Protein AF-A0A7S0VMZ9-F1 (afdb_monomer_lite)

Organism: NCBI:txid464990

Structure (mmCIF, N/CA/C/O backbone):
data_AF-A0A7S0VMZ9-F1
#
_entry.id   AF-A0A7S0VMZ9-F1
#
loop_
_atom_site.group_PDB
_atom_site.id
_atom_site.type_symbol
_atom_site.label_atom_id
_atom_site.label_alt_id
_atom_site.label_comp_id
_atom_site.label_asym_id
_atom_site.label_entity_id
_atom_site.label_seq_id
_atom_site.pdbx_PDB_ins_code
_atom_site.Cartn_x
_atom_site.Cartn_y
_atom_site.Cartn_z
_atom_site.occupancy
_atom_site.B_iso_or_equiv
_atom_site.auth_seq_id
_atom_site.auth_comp_id
_atom_site.auth_asym_id
_atom_site.auth_atom_id
_atom_site.pdbx_PDB_model_num
ATOM 1 N N . GLY A 1 1 ? -2.162 -4.623 0.148 1.00 88.75 1 GLY A N 1
ATOM 2 C CA . GLY A 1 1 ? -2.171 -5.362 1.423 1.00 88.75 1 GLY A CA 1
ATOM 3 C C . GLY A 1 1 ? -3.480 -5.158 2.150 1.00 88.75 1 GLY A C 1
ATOM 4 O O . GLY A 1 1 ? -4.214 -4.243 1.803 1.00 88.75 1 GLY A O 1
ATOM 5 N N . SER A 1 2 ? -3.763 -5.980 3.157 1.00 92.81 2 SER A N 1
ATOM 6 C CA . SER A 1 2 ? -5.012 -5.953 3.934 1.00 92.81 2 SER A CA 1
ATOM 7 C C . SER A 1 2 ? -5.072 -4.894 5.043 1.00 92.81 2 SER A C 1
ATOM 9 O O . SER A 1 2 ? -6.061 -4.836 5.760 1.00 92.81 2 SER A O 1
ATOM 11 N N . GLY A 1 3 ? -4.054 -4.044 5.206 1.00 92.69 3 GLY A N 1
ATOM 12 C CA . GLY A 1 3 ? -4.064 -2.961 6.200 1.00 92.69 3 GLY A CA 1
ATOM 13 C C . GLY A 1 3 ? -4.997 -1.791 5.841 1.00 92.69 3 GLY A C 1
ATOM 14 O O . GLY A 1 3 ? -5.562 -1.731 4.747 1.00 92.69 3 GLY A O 1
ATOM 15 N N . GLY A 1 4 ? -5.112 -0.811 6.742 1.00 90.31 4 GLY A N 1
ATOM 16 C CA . GLY A 1 4 ? -6.049 0.316 6.608 1.00 90.31 4 GLY A CA 1
ATOM 17 C C . GLY A 1 4 ? -5.936 1.124 5.308 1.00 90.31 4 GLY A C 1
ATOM 18 O O . GLY A 1 4 ? -6.950 1.395 4.678 1.00 90.31 4 GLY A O 1
ATOM 19 N N . LEU A 1 5 ? -4.723 1.471 4.857 1.00 91.12 5 LEU A N 1
ATOM 20 C CA . LEU A 1 5 ? -4.538 2.138 3.554 1.00 91.12 5 LEU A CA 1
ATOM 21 C C . LEU A 1 5 ? -4.653 1.167 2.376 1.00 91.12 5 LEU A C 1
ATOM 23 O O . LEU A 1 5 ? -5.171 1.523 1.321 1.00 91.12 5 LEU A O 1
ATOM 27 N N . GLY A 1 6 ? -4.158 -0.059 2.548 1.00 93.94 6 GLY A N 1
ATOM 28 C CA . GLY A 1 6 ? -4.099 -1.043 1.474 1.00 93.94 6 GLY A CA 1
ATOM 29 C C . GLY A 1 6 ? -5.483 -1.481 0.991 1.00 93.94 6 GLY A C 1
ATOM 30 O O . GLY A 1 6 ? -5.697 -1.574 -0.213 1.00 93.94 6 GLY A O 1
ATOM 31 N N . THR A 1 7 ? -6.431 -1.680 1.910 1.00 94.56 7 THR A N 1
ATOM 32 C CA . THR A 1 7 ? -7.822 -2.046 1.582 1.00 94.56 7 THR A CA 1
ATOM 33 C C . THR A 1 7 ? -8.548 -0.960 0.786 1.00 94.56 7 THR A C 1
ATOM 35 O O . THR A 1 7 ? -9.302 -1.269 -0.136 1.00 94.56 7 THR A O 1
ATOM 38 N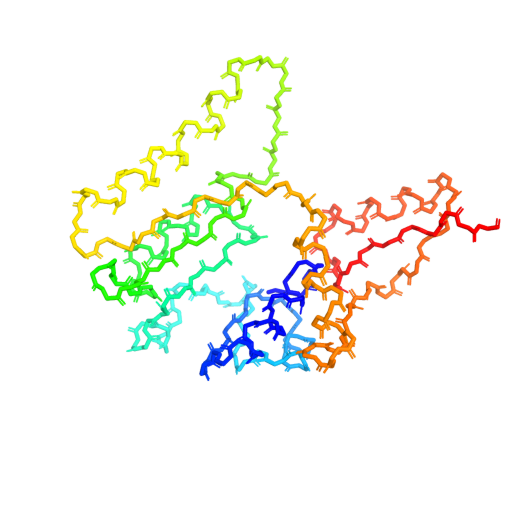 N . LEU A 1 8 ? -8.293 0.316 1.091 1.00 92.50 8 LEU A N 1
ATOM 39 C CA . LEU A 1 8 ? -8.833 1.436 0.322 1.00 92.50 8 LEU A CA 1
ATOM 40 C C . LEU A 1 8 ? -8.164 1.548 -1.054 1.00 92.50 8 LEU A C 1
ATOM 42 O O . LEU A 1 8 ? -8.848 1.731 -2.057 1.00 92.50 8 LEU A O 1
ATOM 46 N N . LEU A 1 9 ? -6.836 1.409 -1.120 1.00 93.94 9 LEU A N 1
ATOM 47 C CA . LEU A 1 9 ? -6.091 1.532 -2.374 1.00 93.94 9 LEU A CA 1
ATOM 48 C C . LEU A 1 9 ? -6.455 0.458 -3.401 1.00 93.94 9 LEU A C 1
ATOM 50 O O . LEU A 1 9 ? -6.544 0.789 -4.576 1.00 93.94 9 LEU A O 1
ATOM 54 N N . ILE A 1 10 ? -6.715 -0.785 -2.982 1.00 96.06 10 ILE A N 1
ATOM 55 C CA . ILE A 1 10 ? -7.180 -1.842 -3.899 1.00 96.06 10 ILE A CA 1
ATOM 56 C C . ILE A 1 10 ? -8.467 -1.396 -4.611 1.00 96.06 10 ILE A C 1
ATOM 58 O O . ILE A 1 10 ? -8.522 -1.400 -5.841 1.00 96.06 10 ILE A O 1
ATOM 62 N N . GLN A 1 11 ? -9.456 -0.928 -3.842 1.00 94.31 11 GLN A N 1
ATOM 63 C CA . GLN A 1 11 ? -10.729 -0.452 -4.386 1.00 94.31 11 GLN A CA 1
ATOM 64 C C . GLN A 1 11 ? -10.527 0.763 -5.300 1.00 94.31 11 GLN A C 1
ATOM 66 O O . GLN A 1 11 ? -11.027 0.785 -6.420 1.00 94.31 11 GLN A O 1
ATOM 71 N N . LEU A 1 12 ? -9.745 1.757 -4.858 1.00 92.19 12 LEU A N 1
ATOM 72 C CA . LEU A 1 12 ? -9.478 2.963 -5.648 1.00 92.19 12 LEU A CA 1
ATOM 73 C C . LEU A 1 12 ? -8.773 2.649 -6.971 1.00 92.19 12 LEU A C 1
ATOM 75 O O . LEU A 1 12 ? -9.115 3.252 -7.984 1.00 92.19 12 LEU A O 1
ATOM 79 N N . CYS A 1 13 ? -7.823 1.711 -6.984 1.00 94.56 13 CYS A N 1
ATOM 80 C CA . CYS A 1 13 ? -7.162 1.277 -8.211 1.00 94.56 13 CYS A CA 1
ATOM 81 C C . CYS A 1 13 ? -8.160 0.650 -9.188 1.00 94.56 13 CYS A C 1
ATOM 83 O O . CYS A 1 13 ? -8.163 1.020 -10.363 1.00 94.56 13 CYS A O 1
ATOM 85 N N . LYS A 1 14 ? -9.037 -0.249 -8.718 1.00 92.75 14 LYS A N 1
ATOM 86 C CA . LYS A 1 14 ? -10.056 -0.842 -9.594 1.00 92.75 14 LYS A CA 1
ATOM 87 C C . LYS A 1 14 ? -11.031 0.189 -10.135 1.00 92.75 14 LYS A C 1
ATOM 89 O O . LYS A 1 14 ? -11.270 0.213 -11.338 1.00 92.75 14 LYS A O 1
ATOM 94 N N . THR A 1 15 ? -11.520 1.094 -9.298 1.00 90.75 15 THR A N 1
ATOM 95 C CA . THR A 1 15 ? -12.446 2.146 -9.739 1.00 90.75 15 THR A CA 1
ATOM 96 C C . THR A 1 15 ? -11.781 3.168 -10.658 1.00 90.75 15 THR A C 1
ATOM 98 O O . THR A 1 15 ? -12.429 3.728 -11.536 1.00 90.75 15 THR A O 1
ATOM 101 N N . ALA A 1 16 ? -10.473 3.385 -10.520 1.00 91.44 16 ALA A N 1
ATOM 102 C CA . ALA A 1 16 ? -9.698 4.187 -11.462 1.00 91.44 16 ALA A CA 1
ATOM 103 C C . ALA A 1 16 ? -9.481 3.495 -12.825 1.00 91.44 16 ALA A C 1
ATOM 105 O O . ALA A 1 16 ? -8.844 4.081 -13.699 1.00 91.44 16 ALA A O 1
ATOM 106 N N . GLY A 1 17 ? -9.992 2.273 -13.020 1.00 93.94 17 GLY A N 1
ATOM 107 C CA . GLY A 1 17 ? -9.902 1.537 -14.279 1.00 93.94 17 GLY A CA 1
ATOM 108 C C . GLY A 1 17 ? -8.616 0.729 -14.436 1.00 93.94 17 GLY A C 1
ATOM 109 O O . GLY A 1 17 ? -8.229 0.424 -15.563 1.00 93.94 17 GLY A O 1
ATOM 110 N N . ALA A 1 18 ? -7.929 0.384 -13.340 1.00 96.88 18 ALA A N 1
ATOM 111 C CA . ALA A 1 18 ? -6.776 -0.507 -13.416 1.00 96.88 18 ALA A CA 1
ATOM 112 C C . ALA A 1 18 ? -7.193 -1.869 -13.997 1.00 96.88 18 ALA A C 1
ATOM 114 O O . ALA A 1 18 ? -8.037 -2.572 -13.431 1.00 96.88 18 ALA A O 1
ATOM 115 N N . SER A 1 19 ? -6.568 -2.260 -15.110 1.00 97.00 19 SER A N 1
ATOM 116 C CA . SER A 1 19 ? -6.822 -3.552 -15.757 1.00 97.00 19 SER A CA 1
ATOM 117 C C . SER A 1 19 ? -6.432 -4.726 -14.861 1.00 97.00 19 SER A C 1
ATOM 119 O O . SER A 1 19 ? -7.106 -5.750 -14.875 1.00 97.00 19 SER A O 1
ATOM 121 N N . PHE A 1 20 ? -5.396 -4.550 -14.040 1.00 98.00 20 PHE A N 1
ATOM 122 C CA . PHE A 1 20 ? -4.888 -5.554 -13.118 1.00 98.00 20 PHE A CA 1
ATOM 123 C C . PHE A 1 20 ? -4.388 -4.904 -11.819 1.00 98.00 20 PHE A C 1
ATOM 125 O O . PHE A 1 20 ? -3.664 -3.906 -11.847 1.00 98.00 20 PHE A O 1
ATOM 132 N N . VAL A 1 21 ? -4.779 -5.463 -10.677 1.00 98.19 21 VAL A N 1
ATOM 133 C CA . VAL A 1 21 ? -4.454 -4.997 -9.328 1.00 98.19 21 VAL A CA 1
ATOM 134 C C . VAL A 1 21 ? -3.848 -6.151 -8.540 1.00 98.19 21 VAL A C 1
ATOM 136 O O . VAL A 1 21 ? -4.546 -7.075 -8.127 1.00 98.19 21 VAL A O 1
ATOM 139 N N . ALA A 1 22 ? -2.545 -6.066 -8.278 1.00 98.06 22 ALA A N 1
ATOM 140 C CA . ALA A 1 22 ? -1.859 -6.987 -7.382 1.00 98.06 22 ALA A CA 1
ATOM 141 C C . ALA A 1 22 ? -1.759 -6.420 -5.960 1.00 98.06 22 ALA A C 1
ATOM 143 O O . ALA A 1 22 ? -1.563 -5.218 -5.756 1.00 98.06 22 ALA A O 1
ATOM 144 N N . ALA A 1 23 ? -1.841 -7.291 -4.959 1.00 97.81 23 ALA A N 1
ATOM 145 C CA . ALA A 1 23 ? -1.636 -6.938 -3.560 1.00 97.81 23 ALA A CA 1
ATOM 146 C C . ALA A 1 23 ? -0.639 -7.888 -2.890 1.00 97.81 23 ALA A C 1
ATOM 148 O O . ALA A 1 23 ? -0.678 -9.089 -3.105 1.00 97.81 23 ALA A O 1
ATOM 149 N N . VAL A 1 24 ? 0.207 -7.365 -2.001 1.00 96.50 24 VAL A N 1
ATOM 150 C CA . VAL A 1 24 ? 1.024 -8.193 -1.099 1.00 96.50 24 VAL A CA 1
ATOM 151 C C . VAL A 1 24 ? 0.325 -8.279 0.257 1.00 96.50 24 VAL A C 1
ATOM 153 O O . VAL A 1 24 ? 0.044 -7.241 0.867 1.00 96.50 24 VAL A O 1
ATOM 156 N N . SER A 1 25 ? -0.052 -9.483 0.693 1.00 95.81 25 SER A N 1
ATOM 157 C CA . SER A 1 25 ? -0.868 -9.708 1.898 1.00 95.81 25 SER A CA 1
ATOM 158 C C . SER A 1 25 ? -0.880 -11.181 2.307 1.00 95.81 25 SER A C 1
ATOM 160 O O . SER A 1 25 ? -0.922 -12.041 1.441 1.00 95.81 25 SER A O 1
ATOM 162 N N . SER A 1 26 ? -0.959 -11.461 3.611 1.00 94.62 26 SER A N 1
ATOM 163 C CA . SER A 1 26 ? -1.284 -12.816 4.111 1.00 94.62 26 SER A CA 1
ATOM 164 C C . SER A 1 26 ? -2.795 -13.073 4.223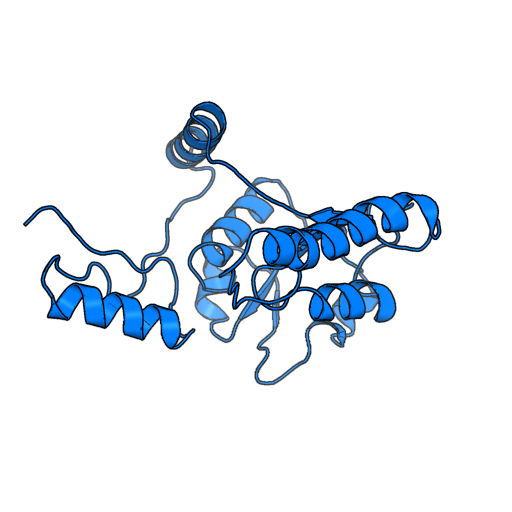 1.00 94.62 26 SER A C 1
ATOM 166 O O . SER A 1 26 ? -3.225 -14.138 4.652 1.00 94.62 26 SER A O 1
ATOM 168 N N . ASP A 1 27 ? -3.619 -12.086 3.860 1.00 95.69 2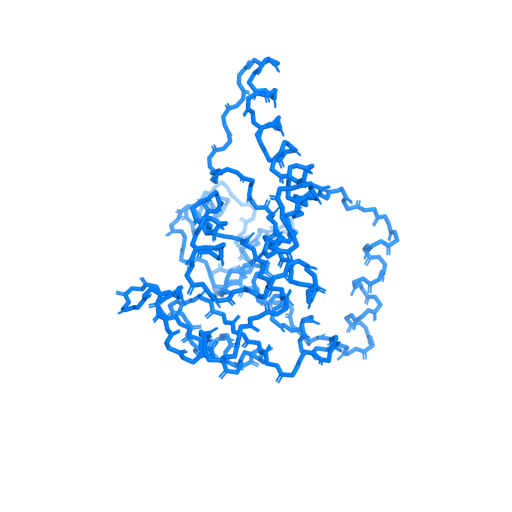7 ASP A N 1
ATOM 169 C CA . ASP A 1 27 ? -5.074 -12.216 3.780 1.00 95.69 27 ASP A CA 1
ATOM 170 C C . ASP A 1 27 ? -5.531 -12.049 2.328 1.00 95.69 27 ASP A C 1
ATOM 172 O O . ASP A 1 27 ? -5.892 -10.953 1.886 1.00 95.69 27 ASP A O 1
ATOM 176 N N . ALA A 1 28 ? -5.436 -13.144 1.570 1.00 96.25 28 ALA A N 1
ATOM 177 C CA . ALA A 1 28 ? -5.819 -13.181 0.165 1.00 96.25 28 ALA A CA 1
ATOM 178 C C . ALA A 1 28 ? -7.327 -13.004 -0.034 1.00 96.25 28 ALA A C 1
ATOM 180 O O . ALA A 1 28 ? -7.735 -12.280 -0.941 1.00 96.25 28 ALA A O 1
ATOM 181 N N . ALA A 1 29 ? -8.148 -13.599 0.835 1.00 96.44 29 ALA A N 1
ATOM 182 C CA . ALA A 1 29 ? -9.602 -13.527 0.741 1.00 96.44 29 ALA A CA 1
ATOM 183 C C . ALA A 1 29 ? -10.105 -12.081 0.862 1.00 96.44 29 ALA A C 1
ATOM 185 O O . ALA A 1 29 ? -10.897 -11.633 0.033 1.00 96.44 29 ALA A O 1
ATOM 186 N N . LEU A 1 30 ? -9.593 -11.321 1.839 1.00 95.62 30 LEU A N 1
ATOM 187 C CA . LEU A 1 30 ? -9.945 -9.911 1.993 1.00 95.62 30 LEU A CA 1
ATOM 188 C C . LEU A 1 30 ? -9.454 -9.062 0.816 1.00 95.62 30 LEU A C 1
ATOM 190 O O . LEU A 1 30 ? -10.190 -8.220 0.321 1.00 95.62 30 LEU A O 1
ATOM 194 N N . CYS A 1 31 ? -8.218 -9.247 0.346 1.00 96.88 31 CYS A N 1
ATOM 195 C CA . CYS A 1 31 ? -7.731 -8.460 -0.790 1.00 96.88 31 CYS A CA 1
ATOM 196 C C . CYS A 1 31 ? -8.510 -8.764 -2.083 1.00 96.88 31 CYS A C 1
ATOM 198 O O . CYS A 1 31 ? -8.832 -7.835 -2.821 1.00 96.88 31 CYS A O 1
ATOM 200 N N . THR A 1 32 ? -8.853 -10.031 -2.323 1.00 97.00 32 THR A N 1
ATOM 201 C CA . THR A 1 32 ? -9.620 -10.462 -3.504 1.00 97.00 32 THR A CA 1
ATOM 202 C C . THR A 1 32 ? -11.043 -9.909 -3.471 1.00 97.00 32 THR A C 1
ATOM 204 O O . THR A 1 32 ? -11.505 -9.357 -4.465 1.00 97.00 32 THR A O 1
ATOM 207 N N . SER A 1 33 ? -11.722 -9.951 -2.315 1.00 95.31 33 SER A N 1
ATOM 208 C CA . SER A 1 33 ? -13.083 -9.403 -2.183 1.00 95.31 33 SER A CA 1
ATOM 209 C C . SER A 1 33 ? -13.160 -7.885 -2.388 1.00 95.31 33 SER A C 1
ATOM 211 O O . SER A 1 33 ? -14.225 -7.362 -2.706 1.00 95.31 33 SER A O 1
ATOM 213 N N . LEU A 1 34 ? -12.034 -7.179 -2.249 1.00 95.31 34 LEU A N 1
ATOM 214 C CA . LEU A 1 34 ? -11.912 -5.742 -2.507 1.00 95.31 34 LEU A CA 1
ATOM 215 C C . LEU A 1 34 ? -11.529 -5.405 -3.956 1.00 95.31 34 LEU A C 1
ATOM 217 O O . LEU A 1 34 ? -11.478 -4.224 -4.298 1.00 95.31 34 LEU A O 1
ATOM 221 N N . GLY A 1 35 ? -11.255 -6.412 -4.792 1.00 95.31 35 GLY A N 1
ATOM 222 C CA . GLY A 1 35 ? -10.947 -6.245 -6.214 1.00 95.31 35 GLY A CA 1
ATOM 223 C C . GLY A 1 35 ? -9.483 -6.454 -6.606 1.00 95.31 35 GLY A C 1
ATOM 224 O O . GLY A 1 35 ? -9.101 -6.044 -7.700 1.00 95.31 35 GLY A O 1
ATOM 225 N N . ALA A 1 36 ? -8.647 -7.056 -5.751 1.00 97.50 36 ALA A N 1
ATOM 226 C CA . ALA A 1 36 ? -7.328 -7.514 -6.188 1.00 97.50 36 ALA A CA 1
ATOM 227 C C . ALA A 1 36 ? -7.475 -8.738 -7.107 1.00 97.50 36 ALA A C 1
ATOM 229 O O . ALA A 1 36 ? -8.128 -9.709 -6.734 1.00 97.50 36 ALA A O 1
ATOM 230 N N . ASP A 1 37 ? -6.836 -8.703 -8.274 1.00 98.06 37 ASP A N 1
ATOM 231 C CA . ASP A 1 37 ? -6.825 -9.807 -9.240 1.00 98.06 37 ASP A CA 1
ATOM 232 C C . ASP A 1 37 ? -5.793 -10.882 -8.851 1.00 98.06 37 ASP A C 1
ATOM 234 O O . ASP A 1 37 ? -5.990 -12.068 -9.103 1.00 98.06 37 ASP A O 1
ATOM 238 N N . ARG A 1 38 ? -4.703 -10.478 -8.180 1.00 97.44 38 ARG A N 1
ATOM 239 C CA . ARG A 1 38 ? -3.665 -11.380 -7.659 1.00 97.44 38 ARG A CA 1
ATOM 240 C C . ARG A 1 38 ? -3.193 -10.929 -6.283 1.00 97.44 38 ARG A C 1
ATOM 242 O O . ARG A 1 38 ? -2.914 -9.752 -6.056 1.00 97.44 38 ARG A O 1
ATOM 249 N N . VAL A 1 39 ? -3.059 -11.873 -5.352 1.00 98.06 39 VAL A N 1
ATOM 250 C CA . VAL A 1 39 ? -2.542 -11.589 -4.005 1.00 98.06 39 VAL A CA 1
ATOM 251 C C . VAL A 1 39 ? -1.325 -12.448 -3.710 1.00 98.06 39 VAL A C 1
ATOM 253 O O . VAL A 1 39 ? -1.468 -13.662 -3.629 1.00 98.06 39 VAL A O 1
ATOM 256 N N . SER A 1 40 ? -0.159 -11.828 -3.536 1.00 96.81 40 SER A N 1
ATOM 257 C CA . SER A 1 40 ? 1.081 -12.512 -3.161 1.00 96.81 40 SER A CA 1
ATOM 258 C C . SER A 1 40 ? 1.259 -12.536 -1.644 1.00 96.81 40 SER A C 1
ATOM 260 O O . SER A 1 40 ? 1.334 -11.479 -1.005 1.00 96.81 40 SER A O 1
ATOM 262 N N . ASP A 1 41 ? 1.343 -13.732 -1.060 1.00 95.88 41 ASP A N 1
ATOM 263 C CA . ASP A 1 41 ? 1.655 -13.874 0.363 1.00 95.88 41 ASP A CA 1
ATOM 264 C C . ASP A 1 41 ? 3.169 -13.783 0.579 1.00 95.88 41 ASP A C 1
ATOM 266 O O . ASP A 1 41 ? 3.927 -14.690 0.241 1.00 95.88 41 ASP A O 1
ATOM 270 N N . HIS A 1 42 ? 3.597 -12.680 1.194 1.00 92.00 42 HIS A N 1
ATOM 271 C CA . HIS A 1 42 ? 4.987 -12.403 1.569 1.00 92.00 42 HIS A CA 1
ATOM 272 C C . HIS A 1 42 ? 5.611 -13.452 2.502 1.00 92.00 42 HIS A C 1
ATOM 274 O O . HIS A 1 42 ? 6.814 -13.424 2.731 1.00 92.00 42 HIS A O 1
ATOM 280 N N . ARG A 1 43 ? 4.814 -14.351 3.091 1.00 93.19 43 ARG A N 1
ATOM 281 C CA . ARG A 1 43 ? 5.315 -15.471 3.901 1.00 93.19 43 ARG A CA 1
ATOM 282 C C . ARG A 1 43 ? 5.772 -16.657 3.057 1.00 93.19 43 ARG A C 1
ATOM 284 O O . ARG A 1 43 ? 6.523 -17.486 3.561 1.00 93.19 43 ARG A O 1
ATOM 291 N N . SER A 1 44 ? 5.294 -16.762 1.819 1.00 94.62 44 SER A N 1
ATOM 292 C CA . SER A 1 44 ? 5.550 -17.901 0.932 1.00 94.62 44 SER A CA 1
ATOM 293 C C . SER A 1 44 ? 6.251 -17.522 -0.367 1.00 94.62 44 SER A C 1
ATOM 295 O O . SER A 1 44 ? 6.892 -18.374 -0.972 1.00 94.62 44 SER A O 1
ATOM 297 N N . GLU A 1 45 ? 6.124 -16.276 -0.824 1.00 95.12 45 GLU A N 1
ATOM 298 C CA . GLU A 1 45 ? 6.741 -15.807 -2.063 1.00 95.12 45 GLU A CA 1
ATOM 299 C C . GLU A 1 45 ? 7.230 -14.360 -1.954 1.00 95.12 45 GLU A C 1
ATOM 301 O O . GLU A 1 45 ? 6.624 -13.516 -1.291 1.00 95.12 45 GLU A O 1
ATOM 306 N N . GLU A 1 46 ? 8.313 -14.058 -2.667 1.00 95.31 46 GLU A N 1
ATOM 307 C CA . GLU A 1 46 ? 8.784 -12.690 -2.853 1.00 95.31 46 GLU A CA 1
ATOM 308 C C . GLU A 1 46 ? 8.075 -12.060 -4.049 1.00 95.31 46 GLU A C 1
ATOM 310 O O . GLU A 1 46 ? 8.210 -12.512 -5.189 1.00 95.31 46 GLU A O 1
ATOM 315 N N . TRP A 1 47 ? 7.341 -10.974 -3.801 1.00 95.50 47 TRP A N 1
ATOM 316 C CA . TRP A 1 47 ? 6.524 -10.309 -4.820 1.00 95.50 47 TRP A CA 1
ATOM 317 C C . TRP A 1 47 ? 7.343 -9.909 -6.055 1.00 95.50 47 TRP A C 1
ATOM 319 O O . TRP A 1 47 ? 6.854 -9.991 -7.175 1.00 95.50 47 TRP A O 1
ATOM 329 N N . CYS A 1 48 ? 8.602 -9.502 -5.877 1.00 95.19 48 CYS A N 1
ATOM 330 C CA . CYS A 1 48 ? 9.454 -9.081 -6.983 1.00 95.19 48 CYS A CA 1
ATOM 331 C C . CYS A 1 48 ? 9.999 -10.248 -7.819 1.00 95.19 48 CYS A C 1
ATOM 333 O O . CYS A 1 48 ? 10.623 -10.012 -8.854 1.00 95.19 48 CYS A O 1
ATOM 335 N N . ASP A 1 49 ? 9.803 -11.489 -7.372 1.00 96.31 49 ASP A N 1
ATOM 336 C CA . ASP A 1 49 ? 10.277 -12.681 -8.064 1.00 96.31 49 ASP A CA 1
ATOM 337 C C . ASP A 1 49 ? 9.190 -13.473 -8.797 1.00 96.31 49 ASP A C 1
ATOM 339 O O . ASP A 1 49 ? 9.541 -14.315 -9.626 1.00 96.31 49 ASP A O 1
ATOM 343 N N . VAL A 1 50 ? 7.915 -13.113 -8.616 1.00 96.00 50 VAL A N 1
ATOM 344 C CA . VAL A 1 50 ? 6.769 -13.660 -9.361 1.00 96.00 50 VAL A CA 1
ATOM 345 C C . VAL A 1 50 ? 6.968 -13.476 -10.872 1.00 96.00 50 VAL A C 1
ATOM 347 O O . VAL A 1 50 ? 7.146 -12.356 -11.355 1.00 96.00 50 VAL A O 1
ATOM 350 N N . ALA A 1 51 ? 6.930 -14.580 -11.626 1.00 95.25 51 ALA A N 1
ATOM 351 C CA . ALA A 1 51 ? 7.196 -14.588 -13.069 1.00 95.25 51 ALA A CA 1
ATOM 352 C C . ALA A 1 51 ? 6.186 -13.747 -13.870 1.00 95.25 51 ALA A C 1
ATOM 354 O O . ALA A 1 51 ? 6.595 -12.924 -14.685 1.00 95.25 51 ALA A O 1
ATOM 355 N N . GLU A 1 52 ? 4.893 -13.870 -13.556 1.00 95.56 52 GLU A N 1
ATOM 356 C CA . GLU A 1 52 ? 3.797 -13.110 -14.181 1.00 95.56 52 GLU A CA 1
ATOM 357 C C . GLU A 1 52 ? 4.064 -11.594 -14.173 1.00 95.56 52 GLU A C 1
ATOM 359 O O . GLU A 1 52 ? 3.890 -10.909 -15.180 1.00 95.56 52 GLU A O 1
ATOM 364 N N . TYR A 1 53 ? 4.579 -11.063 -13.060 1.00 96.44 53 TYR A N 1
ATOM 365 C CA . TYR A 1 53 ? 4.860 -9.632 -12.925 1.00 96.44 53 TYR A CA 1
ATOM 366 C C . TYR A 1 53 ? 6.074 -9.180 -13.743 1.00 96.44 53 TYR A C 1
ATOM 368 O O . TYR A 1 53 ? 6.232 -7.990 -13.997 1.00 96.44 53 TYR A O 1
ATOM 376 N N . LYS A 1 54 ? 6.963 -10.097 -14.135 1.00 94.56 54 LYS A N 1
ATOM 377 C CA . LYS A 1 54 ? 8.117 -9.804 -15.001 1.00 94.56 54 LYS A CA 1
ATOM 378 C C . LYS A 1 54 ? 7.726 -9.864 -16.476 1.00 94.56 54 LYS A C 1
ATOM 380 O O . LYS A 1 54 ? 8.236 -9.077 -17.270 1.00 94.56 54 LYS A O 1
ATOM 385 N N . GLU A 1 55 ? 6.817 -10.771 -16.827 1.00 95.44 55 GLU A N 1
ATOM 386 C CA . GLU A 1 55 ? 6.242 -10.889 -18.171 1.00 95.44 55 GLU A CA 1
ATOM 387 C C . GLU A 1 55 ? 5.335 -9.695 -18.497 1.00 95.44 55 GLU A C 1
ATOM 389 O O . GLU A 1 55 ? 5.418 -9.130 -19.591 1.00 95.44 55 GLU A O 1
ATOM 394 N N . ALA A 1 56 ? 4.549 -9.240 -17.516 1.00 95.81 56 ALA A N 1
ATOM 395 C CA . ALA A 1 56 ? 3.703 -8.055 -17.604 1.00 95.81 56 ALA A CA 1
ATOM 396 C C . ALA A 1 56 ? 4.017 -7.049 -16.471 1.00 95.81 56 ALA A C 1
ATOM 398 O O . ALA A 1 56 ? 3.280 -6.966 -15.487 1.00 95.81 56 ALA A O 1
ATOM 399 N N . PRO A 1 57 ? 5.094 -6.244 -16.598 1.00 97.12 57 PRO A N 1
ATOM 400 C CA . PRO A 1 57 ? 5.497 -5.288 -15.566 1.00 97.12 57 PRO A CA 1
ATOM 401 C C . PRO A 1 57 ? 4.432 -4.234 -15.274 1.00 97.12 57 PRO A C 1
ATOM 403 O O . PRO A 1 57 ? 3.768 -3.738 -16.185 1.00 97.12 57 PRO A O 1
ATOM 406 N N . PHE A 1 58 ? 4.335 -3.809 -14.015 1.00 98.25 58 PHE A N 1
ATOM 407 C CA . PHE A 1 58 ? 3.362 -2.813 -13.573 1.00 98.25 58 PHE A CA 1
ATOM 408 C C . PHE A 1 58 ? 3.681 -1.401 -14.086 1.00 98.25 58 PHE A C 1
ATOM 410 O O . PHE A 1 58 ? 4.843 -1.001 -14.208 1.00 98.25 58 PHE A O 1
ATOM 417 N N . ASP A 1 59 ? 2.638 -0.602 -14.315 1.00 98.12 59 ASP A N 1
ATOM 418 C CA . ASP A 1 59 ? 2.748 0.848 -14.527 1.00 98.12 59 ASP A CA 1
ATOM 419 C C . ASP A 1 59 ? 3.025 1.599 -13.220 1.00 98.12 59 ASP A C 1
ATOM 421 O O . ASP A 1 59 ? 3.737 2.605 -13.202 1.00 98.12 59 ASP A O 1
ATOM 425 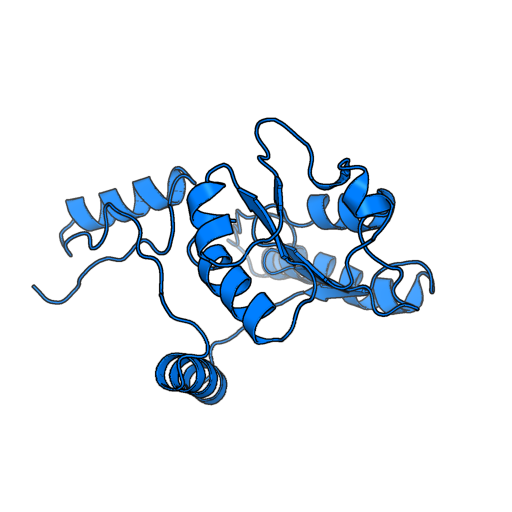N N . VAL A 1 60 ? 2.463 1.114 -12.110 1.00 97.88 60 VAL A N 1
ATOM 426 C CA . VAL A 1 60 ? 2.574 1.753 -10.799 1.00 97.88 60 VAL A CA 1
ATOM 427 C C . VAL A 1 60 ? 2.793 0.702 -9.717 1.00 97.88 60 VAL A C 1
ATOM 429 O O . VAL A 1 60 ? 2.036 -0.256 -9.616 1.00 97.88 60 VAL A O 1
ATOM 432 N N . VAL A 1 61 ? 3.793 0.927 -8.866 1.00 97.69 61 VAL A N 1
ATOM 433 C CA . VAL A 1 61 ? 3.960 0.228 -7.585 1.00 97.69 61 VAL A CA 1
ATOM 434 C C . VAL A 1 61 ? 3.748 1.248 -6.472 1.00 97.69 61 VAL A C 1
ATOM 436 O O . VAL A 1 61 ? 4.413 2.282 -6.465 1.00 97.69 61 VAL A O 1
ATOM 439 N N . ILE A 1 62 ? 2.825 0.981 -5.546 1.00 97.25 62 ILE A N 1
ATOM 440 C CA . ILE A 1 62 ? 2.559 1.841 -4.383 1.00 97.25 62 ILE A CA 1
ATOM 441 C C . ILE A 1 62 ? 3.052 1.117 -3.137 1.00 97.25 62 ILE A C 1
ATOM 443 O O . ILE A 1 62 ? 2.455 0.127 -2.713 1.00 97.25 62 ILE A O 1
ATOM 447 N N . ASP A 1 63 ? 4.137 1.607 -2.550 1.00 95.69 63 ASP A N 1
ATOM 448 C CA . ASP A 1 63 ? 4.714 1.003 -1.361 1.00 95.69 63 ASP A CA 1
ATOM 449 C C . ASP A 1 63 ? 4.148 1.619 -0.079 1.00 95.69 63 ASP A C 1
ATOM 451 O O . ASP A 1 63 ? 4.284 2.816 0.195 1.00 95.69 63 ASP A O 1
ATOM 455 N N . LEU A 1 64 ? 3.515 0.733 0.691 1.00 92.44 64 LEU A N 1
ATOM 456 C CA . LEU A 1 64 ? 2.889 0.976 1.984 1.00 92.44 64 LEU A CA 1
ATOM 457 C C . LEU A 1 64 ? 3.452 0.047 3.068 1.00 92.44 64 LEU A C 1
ATOM 459 O O . LEU A 1 64 ? 2.850 -0.001 4.143 1.00 92.44 64 LEU A O 1
ATOM 463 N N . ALA A 1 65 ? 4.536 -0.710 2.809 1.00 89.50 65 ALA A N 1
ATOM 464 C CA . ALA A 1 65 ? 5.052 -1.666 3.802 1.00 89.50 65 ALA A CA 1
ATOM 465 C C . ALA A 1 65 ? 6.574 -1.912 3.874 1.00 89.50 65 ALA A C 1
ATOM 467 O O . ALA A 1 65 ? 6.998 -2.489 4.872 1.00 89.50 65 ALA A O 1
ATOM 468 N N . VAL A 1 66 ? 7.414 -1.490 2.916 1.00 91.25 66 VAL A N 1
ATOM 469 C CA . VAL A 1 66 ? 8.860 -1.802 2.953 1.00 91.25 66 VAL A CA 1
ATOM 470 C C . VAL A 1 66 ? 9.794 -0.582 2.923 1.00 91.25 66 VAL A C 1
ATOM 472 O O . VAL A 1 66 ? 10.673 -0.483 3.772 1.00 91.25 66 VAL A O 1
ATOM 475 N N . GLY A 1 67 ? 9.624 0.356 1.997 1.00 92.31 67 GLY A N 1
ATOM 476 C CA . GLY A 1 67 ? 10.480 1.527 1.808 1.00 92.31 67 GLY A CA 1
ATOM 477 C C . GLY A 1 67 ? 11.551 1.326 0.734 1.00 92.31 67 GLY A C 1
ATOM 478 O O . GLY A 1 67 ? 11.287 0.875 -0.386 1.00 92.31 67 GLY A O 1
ATOM 479 N N . VAL A 1 68 ? 12.797 1.689 1.056 1.00 93.19 68 VAL A N 1
ATOM 480 C CA . VAL A 1 68 ? 13.894 1.744 0.070 1.00 93.19 68 VAL A CA 1
ATOM 481 C C . VAL A 1 68 ? 14.197 0.391 -0.580 1.00 93.19 68 VAL A C 1
ATOM 483 O O . VAL A 1 68 ? 14.631 0.352 -1.735 1.00 93.19 68 VAL A O 1
ATOM 486 N N . GLU A 1 69 ? 13.959 -0.714 0.126 1.00 94.44 69 GLU A N 1
ATOM 487 C CA . GLU A 1 69 ? 14.224 -2.044 -0.417 1.00 94.44 69 GLU A CA 1
ATOM 488 C C . GLU A 1 69 ? 13.190 -2.445 -1.474 1.00 94.44 69 GLU A C 1
ATOM 490 O O . GLU A 1 69 ? 13.585 -2.863 -2.561 1.00 94.44 69 GLU A O 1
ATOM 495 N N . ALA A 1 70 ? 11.897 -2.171 -1.262 1.00 95.31 70 ALA A N 1
ATOM 496 C CA . ALA A 1 70 ? 10.889 -2.361 -2.310 1.00 95.31 70 ALA A CA 1
ATOM 497 C C . ALA A 1 70 ? 11.193 -1.509 -3.550 1.00 95.31 70 ALA A C 1
ATOM 499 O O . ALA A 1 70 ? 11.032 -1.979 -4.675 1.00 95.31 70 ALA A O 1
ATOM 500 N N . TRP A 1 71 ? 11.712 -0.288 -3.373 1.00 95.50 71 TRP A N 1
ATOM 501 C CA . TRP A 1 71 ? 12.178 0.525 -4.500 1.00 95.50 71 TRP A CA 1
ATOM 502 C C . TRP A 1 71 ? 13.322 -0.150 -5.272 1.00 95.50 71 TRP A C 1
ATOM 504 O O . TRP A 1 71 ? 13.313 -0.198 -6.505 1.00 95.50 71 TRP A O 1
ATOM 514 N N . ARG A 1 72 ? 14.324 -0.683 -4.564 1.00 95.06 72 ARG A N 1
ATOM 515 C CA . ARG A 1 72 ? 15.458 -1.383 -5.188 1.00 95.06 72 ARG A CA 1
ATOM 516 C C . ARG A 1 72 ? 15.004 -2.638 -5.924 1.00 95.06 72 ARG A C 1
ATOM 518 O O . ARG A 1 72 ? 15.461 -2.854 -7.046 1.00 95.06 72 ARG A O 1
ATOM 525 N N . GLN A 1 73 ? 14.108 -3.415 -5.324 1.00 95.56 73 GLN A N 1
ATOM 526 C CA . GLN A 1 73 ? 13.504 -4.599 -5.928 1.00 95.56 73 GLN A CA 1
ATOM 527 C C . GLN A 1 73 ? 12.720 -4.228 -7.193 1.00 95.56 73 GLN A C 1
ATOM 529 O O . GLN A 1 73 ? 13.033 -4.747 -8.264 1.00 95.56 73 GLN A O 1
ATOM 534 N N . ALA A 1 74 ? 11.809 -3.249 -7.115 1.00 95.25 74 ALA A N 1
ATOM 535 C CA . ALA A 1 74 ? 11.033 -2.761 -8.258 1.00 95.25 74 ALA A CA 1
ATOM 536 C C . ALA A 1 74 ? 11.929 -2.339 -9.431 1.00 95.25 74 ALA A C 1
ATOM 538 O O . ALA A 1 74 ? 11.660 -2.673 -10.583 1.00 95.25 74 ALA A O 1
ATOM 539 N N . ARG A 1 75 ? 13.030 -1.635 -9.133 1.00 92.81 75 ARG A N 1
ATOM 540 C CA . ARG A 1 75 ? 13.978 -1.150 -10.144 1.00 92.81 75 ARG A CA 1
ATOM 541 C C . ARG A 1 75 ? 14.808 -2.266 -10.782 1.00 92.81 75 ARG A C 1
ATOM 543 O O . ARG A 1 75 ? 15.163 -2.152 -11.949 1.00 92.81 75 ARG A O 1
ATOM 550 N N . ARG A 1 76 ? 15.196 -3.291 -10.017 1.00 93.31 76 ARG A N 1
ATOM 551 C CA . ARG A 1 76 ? 16.185 -4.298 -10.450 1.00 93.31 76 ARG A CA 1
ATOM 552 C C . ARG A 1 76 ? 15.569 -5.585 -10.982 1.00 93.31 76 ARG A C 1
ATOM 554 O O . ARG A 1 76 ? 16.224 -6.277 -11.750 1.00 93.31 76 ARG A O 1
ATOM 561 N N . LYS A 1 77 ? 14.352 -5.926 -10.559 1.00 95.00 77 LYS A N 1
ATOM 562 C CA . LYS A 1 77 ? 13.745 -7.240 -10.817 1.00 95.00 77 LYS A CA 1
ATOM 563 C C . LYS A 1 77 ? 12.814 -7.276 -12.028 1.00 95.00 77 LYS A C 1
ATOM 565 O O . LYS A 1 77 ? 12.247 -8.320 -12.312 1.00 95.00 77 LYS A O 1
ATOM 570 N N . GLY A 1 78 ? 12.657 -6.158 -12.739 1.00 93.75 78 GLY A N 1
ATOM 571 C CA . GLY A 1 78 ? 11.858 -6.088 -13.967 1.00 93.75 78 GLY A CA 1
ATOM 572 C C . GLY A 1 78 ? 10.344 -6.058 -13.753 1.00 93.75 78 GLY A C 1
ATOM 573 O O . GLY A 1 78 ? 9.613 -6.022 -14.729 1.00 93.75 78 GLY A O 1
ATOM 574 N N . VAL A 1 79 ? 9.868 -6.013 -12.505 1.00 96.62 79 VAL A N 1
ATOM 575 C CA . VAL A 1 79 ? 8.431 -5.989 -12.174 1.00 96.62 79 VAL A CA 1
ATOM 576 C C . VAL A 1 79 ? 7.766 -4.624 -12.366 1.00 96.62 79 VAL A C 1
ATOM 578 O O . VAL A 1 79 ? 6.547 -4.516 -12.319 1.00 96.62 79 VAL A O 1
ATOM 581 N N . LEU A 1 80 ? 8.543 -3.560 -12.580 1.00 97.62 80 LEU A N 1
ATOM 582 C CA . LEU A 1 80 ? 8.031 -2.215 -12.836 1.00 97.62 80 LEU A CA 1
ATOM 583 C C . LEU A 1 80 ? 8.545 -1.716 -14.186 1.00 97.62 80 LEU A C 1
ATOM 585 O O . LEU A 1 80 ? 9.734 -1.832 -14.494 1.00 97.62 80 LEU A O 1
ATOM 589 N N . LYS A 1 81 ? 7.649 -1.135 -14.990 1.00 97.00 81 LYS A N 1
ATOM 590 C CA . LYS A 1 81 ? 8.007 -0.558 -16.289 1.00 97.00 81 LYS A CA 1
ATOM 591 C C . LYS A 1 81 ? 9.080 0.526 -16.132 1.00 97.00 81 LYS A C 1
ATOM 593 O O . LYS A 1 81 ? 9.170 1.226 -15.126 1.00 97.00 81 LYS A O 1
ATOM 598 N N . ALA A 1 82 ? 9.873 0.702 -17.182 1.00 95.38 82 ALA A N 1
ATOM 599 C CA . ALA A 1 82 ? 10.804 1.819 -17.298 1.00 95.38 82 ALA A CA 1
ATOM 600 C C . ALA A 1 82 ? 10.077 3.174 -17.208 1.00 95.38 82 ALA A C 1
ATOM 602 O O . ALA A 1 82 ? 8.915 3.294 -17.610 1.00 95.38 82 ALA A O 1
ATOM 603 N N . GLY A 1 83 ? 10.780 4.217 -16.760 1.00 93.94 83 GLY A N 1
ATOM 604 C CA . GLY A 1 83 ? 10.223 5.567 -16.661 1.00 93.94 83 GLY A CA 1
ATOM 605 C C . GLY A 1 83 ? 9.793 6.139 -18.015 1.00 93.94 83 GLY A C 1
ATOM 606 O O . GLY A 1 83 ? 8.785 6.839 -18.082 1.00 93.94 83 GLY A O 1
ATOM 607 N N . SER A 1 84 ? 10.490 5.786 -19.102 1.00 93.19 84 SER A N 1
ATOM 608 C CA . SER A 1 84 ? 10.102 6.130 -20.480 1.00 93.19 84 SER A CA 1
ATOM 609 C C . SER A 1 84 ? 8.773 5.515 -20.927 1.00 93.19 84 SER A C 1
ATOM 611 O O . SER A 1 84 ? 8.114 6.066 -21.801 1.00 93.19 84 SER A O 1
ATOM 613 N N . ARG A 1 85 ? 8.353 4.407 -20.303 1.00 95.06 85 ARG A N 1
ATOM 614 C CA . ARG A 1 85 ? 7.056 3.745 -20.523 1.00 95.06 85 ARG A CA 1
ATOM 615 C C . ARG A 1 85 ? 6.033 4.082 -19.433 1.00 95.06 85 ARG A C 1
ATOM 617 O O . ARG A 1 85 ? 5.054 3.368 -19.273 1.00 95.06 85 ARG A O 1
ATOM 624 N N . GLY A 1 86 ? 6.275 5.145 -18.662 1.00 94.06 86 GLY A N 1
ATOM 625 C CA . GLY A 1 86 ? 5.351 5.632 -17.637 1.00 94.06 86 GLY A CA 1
ATOM 626 C C . GLY A 1 86 ? 5.440 4.936 -16.277 1.00 94.06 86 GLY A C 1
ATOM 627 O O . GLY A 1 86 ? 4.643 5.269 -15.403 1.00 94.06 86 GLY A O 1
ATOM 628 N N . GLY A 1 87 ? 6.406 4.034 -16.066 1.00 97.06 87 GLY A N 1
ATOM 629 C CA . GLY A 1 87 ? 6.544 3.295 -14.812 1.00 97.06 87 GLY A CA 1
ATOM 630 C C . GLY A 1 87 ? 6.885 4.184 -13.614 1.00 97.06 87 GLY A C 1
ATOM 631 O O . GLY A 1 87 ? 7.822 4.991 -13.668 1.00 97.06 87 GLY A O 1
ATOM 632 N N . ARG A 1 88 ? 6.122 4.043 -12.523 1.00 96.88 88 ARG A N 1
ATOM 633 C CA . ARG A 1 88 ? 6.226 4.875 -11.314 1.00 96.88 88 ARG A CA 1
ATOM 634 C C . ARG A 1 88 ? 6.235 4.036 -10.040 1.00 96.88 88 ARG A C 1
ATOM 636 O O . ARG A 1 88 ? 5.360 3.208 -9.822 1.00 96.88 88 ARG A O 1
ATOM 643 N N . PHE A 1 89 ? 7.178 4.323 -9.155 1.00 97.38 89 PHE A N 1
ATOM 644 C CA . PHE A 1 89 ? 7.183 3.826 -7.785 1.00 97.38 89 PHE A CA 1
ATOM 645 C C . PHE A 1 89 ? 6.736 4.948 -6.848 1.00 97.38 89 PHE A C 1
ATOM 647 O O . PHE A 1 89 ? 7.421 5.964 -6.735 1.00 97.38 89 PHE A O 1
ATOM 654 N N . VAL A 1 90 ? 5.592 4.781 -6.193 1.00 96.62 90 VAL A N 1
ATOM 655 C CA . VAL A 1 90 ? 5.035 5.732 -5.230 1.00 96.62 90 VAL A CA 1
ATOM 656 C C . VAL A 1 90 ? 5.383 5.259 -3.824 1.00 96.62 90 VAL A C 1
ATOM 658 O O . VAL A 1 90 ? 4.865 4.251 -3.354 1.00 96.62 90 VAL A O 1
ATOM 661 N N . ALA A 1 91 ? 6.262 5.995 -3.156 1.00 94.94 91 ALA A N 1
ATOM 662 C CA . ALA A 1 91 ? 6.732 5.691 -1.814 1.00 94.94 91 ALA A CA 1
ATOM 663 C C . ALA A 1 91 ? 5.917 6.483 -0.783 1.00 94.94 91 ALA A C 1
ATOM 665 O O . ALA A 1 91 ? 6.140 7.686 -0.623 1.00 94.94 91 ALA A O 1
ATOM 666 N N . VAL A 1 92 ? 4.977 5.819 -0.100 1.00 90.75 92 VAL A N 1
ATOM 667 C CA . VAL A 1 92 ? 4.286 6.388 1.077 1.00 90.75 92 VAL A CA 1
ATOM 668 C C . VAL A 1 92 ? 5.151 6.217 2.319 1.00 90.75 92 VAL A C 1
ATOM 670 O O . VAL A 1 92 ? 5.168 7.088 3.184 1.00 90.75 92 VAL A O 1
ATOM 673 N N . VAL A 1 93 ? 5.953 5.150 2.360 1.00 87.00 93 VAL A N 1
ATOM 674 C CA . VAL A 1 93 ? 7.122 5.104 3.234 1.00 87.00 93 VAL A CA 1
ATOM 675 C C . VAL A 1 93 ? 8.400 5.256 2.465 1.00 87.00 93 VAL A C 1
ATOM 677 O O . VAL A 1 93 ? 8.645 4.645 1.429 1.00 87.00 93 VAL A O 1
ATOM 680 N N . LEU A 1 94 ? 9.208 6.160 2.997 1.00 82.19 94 LEU A N 1
ATOM 681 C CA . LEU A 1 94 ? 10.299 6.758 2.267 1.00 82.19 94 LEU A CA 1
ATOM 682 C C . LEU A 1 94 ? 11.543 5.875 2.317 1.00 82.19 94 LEU A C 1
ATOM 684 O O . LEU A 1 94 ? 12.042 5.463 1.271 1.00 82.19 94 LEU A O 1
ATOM 688 N N . ASN A 1 95 ? 12.042 5.593 3.522 1.00 78.81 95 ASN A N 1
ATOM 689 C CA . ASN A 1 95 ? 13.227 4.764 3.749 1.00 78.81 95 ASN A CA 1
ATOM 690 C C . ASN A 1 95 ? 12.876 3.529 4.576 1.00 78.81 95 ASN A C 1
ATOM 692 O O . ASN A 1 95 ? 13.091 2.416 4.106 1.00 78.81 95 ASN A O 1
ATOM 696 N N . GLU A 1 96 ? 12.313 3.756 5.761 1.00 75.38 96 GLU A N 1
ATOM 697 C CA . GLU A 1 96 ? 11.939 2.752 6.752 1.00 75.38 96 GLU A CA 1
ATOM 698 C C . GLU A 1 96 ? 10.675 3.226 7.498 1.00 75.38 96 GLU A C 1
ATOM 700 O O . GLU A 1 96 ? 10.349 4.416 7.491 1.00 75.38 96 GLU A O 1
ATOM 705 N N . TRP A 1 97 ? 9.957 2.284 8.112 1.00 66.25 97 TRP A N 1
ATOM 706 C CA . TRP A 1 97 ? 8.710 2.503 8.861 1.00 66.25 97 TRP A CA 1
ATOM 707 C C . TRP A 1 97 ? 8.901 3.215 10.194 1.00 66.25 97 TRP A C 1
ATOM 709 O O . TRP A 1 97 ? 7.988 3.889 10.661 1.00 66.25 97 TRP A O 1
ATOM 719 N N . HIS A 1 98 ? 10.058 3.027 10.820 1.00 69.81 98 HIS A N 1
ATOM 720 C CA . HIS A 1 98 ? 10.384 3.596 12.113 1.00 69.81 98 HIS A CA 1
ATOM 721 C C . HIS A 1 98 ? 11.074 4.947 11.907 1.00 69.81 98 HIS A C 1
ATOM 723 O O . HIS A 1 98 ? 12.227 5.033 11.491 1.00 69.81 98 HIS A O 1
ATOM 729 N N . ILE A 1 99 ? 10.325 6.020 12.145 1.00 73.19 99 ILE A N 1
ATOM 730 C CA . ILE A 1 99 ? 10.821 7.388 12.018 1.00 73.19 99 ILE A CA 1
ATOM 731 C C . ILE A 1 99 ? 11.140 7.876 13.420 1.00 73.19 99 ILE A C 1
ATOM 733 O O . ILE A 1 99 ? 10.228 8.134 14.200 1.00 73.19 99 ILE A O 1
ATOM 737 N N . ASP A 1 100 ? 12.426 8.014 13.716 1.00 75.19 100 ASP A N 1
ATOM 738 C CA . ASP A 1 100 ? 12.884 8.524 14.998 1.00 75.19 100 ASP A CA 1
ATOM 739 C C . ASP A 1 100 ? 13.661 9.838 14.807 1.00 75.19 100 ASP A C 1
ATOM 741 O O . ASP A 1 100 ? 14.783 9.856 14.291 1.00 75.19 100 ASP A O 1
ATOM 745 N N . ILE A 1 101 ? 13.019 10.959 15.155 1.00 79.12 101 ILE A N 1
ATOM 746 C CA . ILE A 1 101 ? 13.546 12.318 14.973 1.00 79.12 101 ILE A CA 1
ATOM 747 C C . ILE A 1 101 ? 13.583 13.006 16.337 1.00 79.12 101 ILE A C 1
ATOM 749 O O . ILE A 1 101 ? 12.592 13.549 16.814 1.00 79.12 101 ILE A O 1
ATOM 753 N N . HIS A 1 102 ? 14.767 13.038 16.929 1.00 83.69 102 HIS A N 1
ATOM 754 C CA . HIS A 1 102 ? 15.075 13.765 18.157 1.00 83.69 102 HIS A CA 1
ATOM 755 C C . HIS A 1 102 ? 15.693 15.145 17.888 1.00 83.69 102 HIS A C 1
ATOM 757 O O . HIS A 1 102 ? 15.717 16.007 18.766 1.00 83.69 102 HIS A O 1
ATOM 763 N N . ARG A 1 103 ? 16.265 15.359 16.695 1.00 87.38 103 ARG A N 1
ATOM 764 C CA . ARG A 1 103 ? 17.000 16.580 16.329 1.00 87.38 103 ARG A CA 1
ATOM 765 C C . ARG A 1 103 ? 16.664 17.022 14.909 1.00 87.38 103 ARG A C 1
ATOM 767 O O . ARG A 1 103 ? 16.527 16.196 14.014 1.00 87.38 103 ARG A O 1
ATOM 774 N N . TYR A 1 104 ? 16.659 18.333 14.665 1.00 83.75 104 TYR A N 1
ATOM 775 C CA . TYR A 1 104 ? 16.324 18.904 13.352 1.00 83.75 104 TYR A CA 1
ATOM 776 C C . TYR A 1 104 ? 17.181 18.370 12.194 1.00 83.75 104 TYR A C 1
ATOM 778 O O . TYR A 1 104 ? 16.673 18.207 11.090 1.00 83.75 104 TYR A O 1
ATOM 786 N N . HIS A 1 105 ? 18.455 18.025 12.417 1.00 82.81 105 HIS A N 1
ATOM 787 C CA . HIS A 1 105 ? 19.284 17.472 11.340 1.00 82.81 105 HIS A CA 1
ATOM 788 C C . HIS A 1 105 ? 18.872 16.057 10.908 1.00 82.81 105 HIS A C 1
ATOM 790 O O . HIS A 1 105 ? 19.123 15.671 9.768 1.00 82.81 105 HIS A O 1
ATOM 796 N N . GLN A 1 106 ? 18.208 15.294 11.783 1.00 83.12 106 GLN A N 1
ATOM 797 C CA . GLN A 1 106 ? 17.685 13.970 11.439 1.00 83.12 106 GLN A CA 1
ATOM 798 C C . GLN A 1 106 ? 16.507 14.070 10.459 1.00 83.12 106 GLN A C 1
ATOM 800 O O . GLN A 1 106 ? 16.248 13.144 9.695 1.00 83.12 106 GLN A O 1
ATOM 805 N N . LEU A 1 107 ? 15.840 15.228 10.395 1.00 82.31 107 LEU A N 1
ATOM 806 C CA . LEU A 1 107 ? 14.865 15.499 9.344 1.00 82.31 107 LEU A CA 1
ATOM 807 C C . LEU A 1 107 ? 15.538 15.535 7.965 1.00 82.31 107 LEU A C 1
ATOM 809 O O . LEU A 1 107 ? 14.996 14.992 7.004 1.00 82.31 107 LEU A O 1
ATOM 813 N N . PHE A 1 108 ? 16.741 16.112 7.860 1.00 84.50 108 PHE A N 1
ATOM 814 C CA . PHE A 1 108 ? 17.494 16.112 6.604 1.00 84.50 108 PHE A CA 1
ATOM 815 C C . PHE A 1 108 ? 17.928 14.699 6.212 1.00 84.50 108 PHE A C 1
ATOM 817 O O . PHE A 1 108 ? 17.768 14.323 5.054 1.00 84.50 108 PHE A O 1
ATOM 824 N N . THR A 1 109 ? 18.413 13.881 7.149 1.00 83.56 109 THR A N 1
ATOM 825 C CA . THR A 1 109 ? 18.780 12.486 6.842 1.00 83.56 109 THR A CA 1
ATOM 826 C C . THR A 1 109 ? 17.565 11.628 6.481 1.00 83.56 109 THR A C 1
ATOM 828 O O . THR A 1 109 ? 17.695 10.691 5.696 1.00 83.56 109 THR A O 1
ATOM 831 N N . PHE A 1 110 ? 16.375 11.969 6.978 1.00 84.31 110 PHE A N 1
ATOM 832 C CA . PHE A 1 110 ? 15.127 11.303 6.615 1.00 84.31 110 PHE A CA 1
ATOM 833 C C . PHE A 1 110 ? 14.603 11.725 5.228 1.00 84.31 110 PHE A C 1
ATOM 835 O O . PHE A 1 110 ? 14.253 10.866 4.417 1.00 84.31 110 PHE A O 1
ATOM 842 N N . ILE A 1 111 ? 14.584 13.031 4.929 1.00 86.94 111 ILE A N 1
ATOM 843 C CA . ILE A 1 111 ? 13.948 13.601 3.727 1.00 86.94 111 ILE A CA 1
ATOM 844 C C . ILE A 1 111 ? 14.893 13.709 2.524 1.00 86.94 111 ILE A C 1
ATOM 846 O O . ILE A 1 111 ? 14.460 13.508 1.388 1.00 86.94 111 ILE A O 1
ATOM 850 N N . LEU A 1 112 ? 16.180 14.006 2.721 1.00 90.75 112 LEU A N 1
ATOM 851 C CA . LEU A 1 112 ? 17.100 14.208 1.596 1.00 90.75 112 LEU A CA 1
ATOM 852 C C . LEU A 1 112 ? 17.294 12.943 0.747 1.00 90.75 112 LEU A C 1
ATOM 854 O O . LEU A 1 112 ? 17.235 13.066 -0.476 1.00 90.75 112 LEU A O 1
ATOM 858 N N . PRO A 1 113 ? 17.462 11.725 1.304 1.00 92.62 113 PRO A N 1
ATOM 859 C CA . PRO A 1 113 ? 17.607 10.526 0.480 1.00 92.62 113 PRO A CA 1
ATOM 860 C C . PRO A 1 113 ? 16.416 10.226 -0.455 1.00 92.62 113 PRO A C 1
ATOM 862 O O . PRO A 1 113 ? 16.663 10.007 -1.643 1.00 92.62 113 PRO A O 1
ATOM 865 N N . PRO A 1 114 ? 15.138 10.206 -0.012 1.00 92.44 114 PRO A N 1
ATOM 866 C CA . PRO A 1 114 ? 13.997 10.011 -0.913 1.00 92.44 114 PRO A CA 1
ATOM 867 C C . PRO A 1 114 ? 13.841 11.155 -1.915 1.00 92.44 114 PRO A C 1
ATOM 869 O O . PRO A 1 114 ? 13.520 10.886 -3.073 1.00 92.44 114 PRO A O 1
ATOM 872 N N . LEU A 1 115 ? 14.132 12.399 -1.521 1.00 92.62 115 LEU A N 1
ATOM 873 C CA . LEU A 1 115 ? 14.103 13.541 -2.435 1.00 92.62 115 LEU A CA 1
ATOM 874 C C . LEU A 1 115 ? 15.165 13.398 -3.529 1.00 92.62 115 LEU A C 1
ATOM 876 O O . LEU A 1 115 ? 14.866 13.532 -4.715 1.00 92.62 115 LEU A O 1
ATOM 880 N N . PHE A 1 116 ? 16.390 13.041 -3.147 1.00 92.88 116 PHE A N 1
ATOM 881 C CA . PHE A 1 116 ? 17.461 12.768 -4.093 1.00 92.88 116 PHE A CA 1
ATOM 882 C C . PHE A 1 116 ? 17.109 11.588 -5.003 1.00 92.88 116 PHE A C 1
ATOM 884 O O . PHE A 1 116 ? 17.371 11.647 -6.201 1.00 92.88 116 PHE A O 1
ATOM 891 N N . ARG A 1 117 ? 16.458 10.533 -4.494 1.00 93.75 117 ARG A N 1
ATOM 892 C CA . ARG A 1 117 ? 15.947 9.431 -5.334 1.00 93.75 117 ARG A CA 1
ATOM 893 C C . ARG A 1 117 ? 14.890 9.900 -6.327 1.00 93.75 117 ARG A C 1
ATOM 895 O O . ARG A 1 117 ? 14.947 9.498 -7.485 1.00 93.75 117 ARG A O 1
ATOM 902 N N . GLN A 1 118 ? 13.962 10.756 -5.905 1.00 94.44 118 GLN A N 1
ATOM 903 C CA . GLN A 1 118 ? 12.959 11.335 -6.796 1.00 94.44 118 GLN A CA 1
ATOM 904 C C . GLN A 1 118 ? 13.631 12.111 -7.930 1.00 94.44 118 GLN A C 1
ATOM 906 O O . GLN A 1 118 ? 13.405 11.790 -9.095 1.00 94.44 118 GLN A O 1
ATOM 911 N N . LEU A 1 119 ? 14.516 13.053 -7.595 1.00 93.69 119 LEU A N 1
ATOM 912 C CA . LEU A 1 119 ? 15.223 13.877 -8.576 1.00 93.69 119 LEU A CA 1
ATOM 913 C C . LEU A 1 119 ? 16.134 13.034 -9.475 1.00 93.69 119 LEU A C 1
ATOM 915 O O . LEU A 1 119 ? 16.034 13.095 -10.694 1.00 93.69 119 LEU A O 1
ATOM 919 N N . SER A 1 120 ? 16.980 12.180 -8.902 1.00 90.94 120 SER A N 1
ATOM 920 C CA . SER A 1 120 ? 17.899 11.339 -9.680 1.00 90.94 120 SER A CA 1
ATOM 921 C C . SER A 1 120 ? 17.166 10.353 -10.587 1.00 90.94 120 SER A C 1
ATOM 923 O O . SER A 1 120 ? 17.631 10.105 -11.698 1.00 90.94 120 SER A O 1
ATOM 925 N N . SER A 1 121 ? 15.989 9.842 -10.204 1.00 90.38 121 SER A N 1
ATOM 926 C CA . SER A 1 121 ? 15.181 8.990 -11.091 1.00 90.38 121 SER A CA 1
ATOM 927 C C . SER A 1 121 ? 14.735 9.707 -12.368 1.00 90.38 121 SER A C 1
ATOM 929 O O . SER A 1 121 ? 14.351 9.046 -13.332 1.00 90.38 121 SER A O 1
ATOM 931 N N . TRP A 1 122 ? 14.796 11.044 -12.405 1.00 86.44 122 TRP A N 1
ATOM 932 C CA . TRP A 1 122 ? 14.468 11.836 -13.587 1.00 86.44 122 TRP A CA 1
ATOM 933 C C . TRP A 1 122 ? 15.624 11.881 -14.592 1.00 86.44 122 TRP A C 1
ATOM 935 O O . TRP A 1 122 ? 15.377 11.825 -15.798 1.00 86.44 122 TRP A O 1
ATOM 945 N N . PHE A 1 123 ? 16.865 11.869 -14.097 1.00 86.19 123 PHE A N 1
ATOM 946 C CA . PHE A 1 123 ? 18.081 12.081 -14.891 1.00 86.19 123 PHE A CA 1
ATOM 947 C C . PHE A 1 123 ? 18.927 10.817 -15.121 1.00 86.19 123 PHE A C 1
ATOM 949 O O . PHE A 1 123 ? 19.766 10.804 -16.012 1.00 86.19 123 PHE A O 1
ATOM 956 N N . THR A 1 124 ? 18.734 9.752 -14.337 1.00 76.25 124 THR A N 1
ATOM 957 C CA . THR A 1 124 ? 19.663 8.601 -14.308 1.00 76.25 124 THR A CA 1
ATOM 958 C C . THR A 1 124 ? 19.569 7.652 -15.502 1.00 76.25 124 THR A C 1
ATOM 960 O O . THR A 1 124 ? 20.571 7.022 -15.814 1.00 76.25 124 THR A O 1
ATOM 963 N N . SER A 1 125 ? 18.407 7.511 -16.154 1.00 77.38 125 SER A N 1
ATOM 964 C CA . SER A 1 125 ? 18.230 6.795 -17.434 1.00 77.38 125 SER A CA 1
ATOM 965 C C . SER A 1 125 ? 16.748 6.758 -17.826 1.00 77.38 125 SER A C 1
ATOM 967 O O . SER A 1 125 ? 15.880 6.700 -16.955 1.00 77.38 125 SER A O 1
ATOM 969 N N . ALA A 1 126 ? 16.449 6.684 -19.127 1.00 79.75 126 ALA A N 1
ATOM 970 C CA . ALA A 1 126 ? 15.108 6.378 -19.634 1.00 79.75 126 ALA A CA 1
ATOM 971 C C . ALA A 1 126 ? 14.577 5.014 -19.134 1.00 79.75 126 ALA A C 1
ATOM 973 O O . ALA A 1 126 ? 13.366 4.839 -18.987 1.00 79.75 126 ALA A O 1
ATOM 974 N N . PHE A 1 127 ? 15.477 4.070 -18.831 1.00 83.31 127 PHE A N 1
ATOM 975 C CA . PHE A 1 127 ? 15.145 2.721 -18.361 1.00 83.31 127 PHE A CA 1
ATOM 976 C C . PHE A 1 127 ? 14.813 2.651 -16.863 1.00 83.31 127 PHE A C 1
ATOM 978 O O . PHE A 1 127 ? 14.198 1.686 -16.416 1.00 83.31 127 PHE A O 1
ATOM 985 N N . THR A 1 128 ? 15.166 3.675 -16.084 1.00 90.44 128 THR A N 1
ATOM 986 C CA . THR A 1 128 ? 14.876 3.724 -14.646 1.00 90.44 128 THR A CA 1
ATOM 987 C C . THR A 1 128 ? 13.417 4.143 -14.426 1.00 90.44 128 THR A C 1
ATOM 989 O O . THR A 1 128 ? 13.004 5.171 -14.968 1.00 90.44 128 THR A O 1
ATOM 992 N N . PRO A 1 129 ? 12.609 3.400 -13.643 1.00 95.31 129 PRO A N 1
ATOM 993 C CA . PRO A 1 129 ? 11.274 3.852 -13.257 1.00 95.31 129 PRO A CA 1
ATOM 994 C C . PRO A 1 129 ? 11.337 5.184 -12.502 1.00 95.31 129 PRO A C 1
ATOM 996 O O . PRO A 1 129 ? 12.338 5.500 -11.859 1.00 95.31 129 PRO A O 1
ATOM 999 N N . ARG A 1 130 ? 10.274 5.985 -12.541 1.00 96.19 130 ARG A N 1
ATOM 1000 C CA . ARG A 1 130 ? 10.246 7.250 -11.794 1.00 96.19 130 ARG A CA 1
ATOM 1001 C C . ARG A 1 130 ? 9.933 6.975 -10.325 1.00 96.19 130 ARG A C 1
ATOM 1003 O O . ARG A 1 130 ? 8.916 6.358 -10.023 1.00 96.19 130 ARG A O 1
ATOM 1010 N N . TYR A 1 131 ? 10.771 7.457 -9.415 1.00 96.50 131 TYR A N 1
ATOM 1011 C CA . TYR A 1 131 ? 10.492 7.421 -7.981 1.00 96.50 131 TYR A CA 1
ATOM 1012 C C . TYR A 1 131 ? 9.698 8.668 -7.597 1.00 96.50 131 TYR A C 1
ATOM 1014 O O . TYR A 1 131 ? 10.089 9.783 -7.942 1.00 96.50 131 TYR A O 1
ATOM 1022 N N . LYS A 1 132 ? 8.588 8.489 -6.885 1.00 94.88 132 LYS A N 1
ATOM 1023 C CA . LYS A 1 132 ? 7.758 9.572 -6.364 1.00 94.88 132 LYS A CA 1
ATOM 1024 C C . LYS A 1 132 ? 7.562 9.366 -4.872 1.00 94.88 132 LYS A C 1
ATOM 1026 O O . LYS A 1 132 ? 6.845 8.456 -4.464 1.00 94.88 132 LYS A O 1
ATOM 1031 N N . MET A 1 133 ? 8.183 10.212 -4.062 1.00 92.19 133 MET A N 1
ATOM 1032 C CA . MET A 1 133 ? 7.854 10.255 -2.642 1.00 92.19 133 MET A CA 1
ATOM 1033 C C . MET A 1 133 ? 6.496 10.927 -2.459 1.00 92.19 133 MET A C 1
ATOM 1035 O O . MET A 1 133 ? 6.210 11.947 -3.088 1.00 92.19 133 MET A O 1
ATOM 1039 N N . TYR A 1 134 ? 5.654 10.349 -1.611 1.00 88.44 134 TYR A N 1
ATOM 1040 C CA . TYR A 1 134 ? 4.380 10.940 -1.240 1.00 88.44 134 TYR A CA 1
ATOM 1041 C C . TYR A 1 134 ? 4.431 11.373 0.221 1.00 88.44 134 TYR A C 1
ATOM 1043 O O . TYR A 1 134 ? 4.429 10.545 1.127 1.00 88.44 134 TYR A O 1
ATOM 1051 N N . ILE A 1 135 ? 4.467 12.687 0.433 1.00 81.19 135 ILE A N 1
ATOM 1052 C CA . ILE A 1 135 ? 4.240 13.314 1.735 1.00 81.19 135 ILE A CA 1
ATOM 1053 C C . ILE A 1 135 ? 2.934 14.084 1.592 1.00 81.19 135 ILE A C 1
ATOM 1055 O O . ILE A 1 135 ? 2.891 15.140 0.965 1.00 81.19 135 ILE A 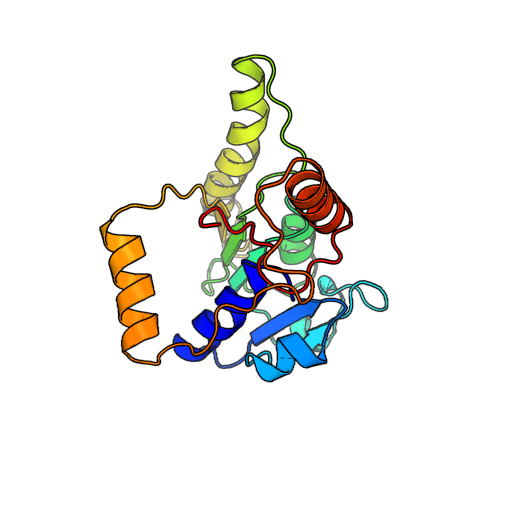O 1
ATOM 1059 N N . GLY A 1 136 ? 1.850 13.495 2.084 1.00 70.38 136 GLY A N 1
ATOM 1060 C CA . GLY A 1 136 ? 0.529 14.099 2.014 1.00 70.38 136 GLY A CA 1
ATOM 1061 C C . GLY A 1 136 ? 0.222 14.910 3.265 1.00 70.38 136 GLY A C 1
ATOM 1062 O O . GLY A 1 136 ? 0.416 14.431 4.379 1.00 70.38 136 GLY A O 1
ATOM 1063 N N . THR A 1 137 ? -0.337 16.101 3.078 1.00 65.38 137 THR A N 1
ATOM 1064 C CA . THR A 1 137 ? -1.218 16.736 4.059 1.00 65.38 137 THR A CA 1
ATOM 1065 C C . THR A 1 137 ? -2.650 16.567 3.555 1.00 65.38 137 THR A C 1
ATOM 1067 O O . THR A 1 137 ? -2.940 16.804 2.380 1.00 65.38 137 THR A O 1
ATOM 1070 N N . ALA A 1 138 ? -3.556 16.082 4.405 1.00 71.50 138 ALA A N 1
ATOM 1071 C CA . ALA A 1 138 ? -4.959 15.957 4.026 1.00 71.50 138 ALA A CA 1
ATOM 1072 C C . ALA A 1 138 ? -5.578 17.361 3.984 1.00 71.50 138 ALA A C 1
ATOM 1074 O O . ALA A 1 138 ? -5.725 18.004 5.019 1.00 71.50 138 ALA A O 1
ATOM 1075 N N . ASN A 1 139 ? -5.906 17.850 2.787 1.00 83.88 139 ASN A N 1
ATOM 1076 C CA . ASN A 1 139 ? -6.605 19.121 2.609 1.00 83.88 139 ASN A CA 1
ATOM 1077 C C . ASN A 1 139 ? -8.109 18.894 2.374 1.00 83.88 139 ASN A C 1
ATOM 1079 O O . ASN A 1 139 ? -8.535 17.798 1.993 1.00 83.88 139 ASN A O 1
ATOM 1083 N N . ALA A 1 140 ? -8.916 19.933 2.608 1.00 86.94 140 ALA A N 1
ATOM 1084 C CA . ALA A 1 140 ? -10.377 19.844 2.538 1.00 86.94 140 ALA A CA 1
ATOM 1085 C C . ALA A 1 140 ? -10.874 19.336 1.174 1.00 86.94 140 ALA A C 1
ATOM 1087 O O . ALA A 1 140 ? -11.804 18.538 1.112 1.00 86.94 140 ALA A O 1
ATOM 1088 N N . GLU A 1 141 ? -10.210 19.731 0.086 1.00 87.94 141 GLU A N 1
ATOM 1089 C CA . GLU A 1 141 ? -10.549 19.299 -1.271 1.00 87.94 141 GLU A CA 1
ATOM 1090 C C . GLU A 1 141 ? -10.322 17.793 -1.474 1.00 87.94 141 GLU A C 1
ATOM 1092 O O . GLU A 1 141 ? -11.181 17.097 -2.012 1.00 87.94 141 GLU A O 1
ATOM 1097 N N . THR A 1 142 ? -9.185 17.261 -1.018 1.00 84.75 142 THR A N 1
ATOM 1098 C CA . THR A 1 142 ? -8.871 15.827 -1.127 1.00 84.75 142 THR A CA 1
ATOM 1099 C C . THR A 1 142 ? -9.855 15.003 -0.307 1.00 84.75 142 THR A C 1
ATOM 1101 O O . THR A 1 142 ? -10.367 13.993 -0.786 1.00 84.75 142 THR A O 1
ATOM 1104 N N . ILE A 1 143 ? -10.169 15.464 0.904 1.00 86.00 143 ILE A N 1
ATOM 1105 C CA . ILE A 1 143 ? -11.168 14.838 1.770 1.00 86.00 143 ILE A CA 1
ATOM 1106 C C . ILE A 1 143 ? -12.539 14.841 1.080 1.00 86.00 143 ILE A C 1
ATOM 1108 O O . ILE A 1 143 ? -13.175 13.792 0.981 1.00 86.00 143 ILE A O 1
ATOM 1112 N N . ALA A 1 144 ? -12.962 15.979 0.525 1.00 88.94 144 ALA A N 1
ATOM 1113 C CA . ALA A 1 144 ? -14.220 16.093 -0.207 1.00 88.94 144 ALA A CA 1
ATOM 1114 C C . ALA A 1 144 ? -14.275 15.148 -1.417 1.00 88.94 144 ALA A C 1
ATOM 1116 O O . ALA A 1 144 ? -15.298 14.504 -1.635 1.00 88.94 144 ALA A O 1
ATOM 1117 N N . LYS A 1 145 ? -13.173 14.988 -2.162 1.00 87.62 145 LYS A N 1
ATOM 1118 C CA . LYS A 1 145 ? -13.082 14.030 -3.277 1.00 87.62 145 LYS A CA 1
ATOM 1119 C C . LYS A 1 145 ? -13.243 12.583 -2.816 1.00 87.62 145 LYS A C 1
ATOM 1121 O O . LYS A 1 145 ? -13.951 11.822 -3.475 1.00 87.62 145 LYS A O 1
ATOM 1126 N N . VAL A 1 146 ? -12.618 12.203 -1.699 1.00 86.00 146 VAL A N 1
ATOM 1127 C CA . VAL A 1 146 ? -12.743 10.851 -1.127 1.00 86.00 146 VAL A CA 1
ATOM 1128 C C . VAL A 1 146 ? -14.172 10.596 -0.641 1.00 86.00 146 VAL A C 1
ATOM 1130 O O . VAL A 1 146 ? -14.737 9.550 -0.948 1.00 86.00 146 VAL A O 1
ATOM 1133 N N . PHE A 1 147 ? -14.796 11.553 0.052 1.00 87.62 147 PHE A N 1
ATOM 1134 C CA . PHE A 1 147 ? -16.189 11.419 0.491 1.00 87.62 147 PHE A CA 1
ATOM 1135 C C . PHE A 1 147 ? -17.189 11.443 -0.666 1.00 87.62 147 PHE A C 1
ATOM 1137 O O . PHE A 1 147 ? -18.160 10.693 -0.633 1.00 87.62 147 PHE A O 1
ATOM 1144 N N . GLY A 1 148 ? -16.960 12.264 -1.693 1.00 89.06 148 GLY A N 1
ATOM 1145 C CA . GLY A 1 148 ? -17.767 12.264 -2.915 1.00 89.06 148 GLY A CA 1
ATOM 1146 C C . GLY A 1 148 ? -17.717 10.902 -3.601 1.00 89.06 148 GLY A C 1
ATOM 1147 O O . GLY A 1 148 ? -18.753 10.317 -3.889 1.00 89.06 148 GLY A O 1
ATOM 1148 N N . ALA A 1 149 ? -16.520 10.329 -3.729 1.00 86.19 149 ALA A N 1
ATOM 1149 C CA . ALA A 1 149 ? -16.329 8.987 -4.268 1.00 86.19 149 ALA A CA 1
ATOM 1150 C C . ALA A 1 149 ? -17.052 7.902 -3.464 1.00 86.19 149 ALA A C 1
ATOM 1152 O O . ALA A 1 149 ? -17.700 7.035 -4.047 1.00 86.19 149 ALA A O 1
ATOM 1153 N N . LEU A 1 150 ? -16.979 7.971 -2.135 1.00 87.56 150 LEU A N 1
ATOM 1154 C CA . LEU A 1 150 ? -17.708 7.057 -1.262 1.00 87.56 150 LEU A CA 1
ATOM 1155 C C . LEU A 1 150 ? -19.229 7.183 -1.462 1.00 87.56 150 LEU A C 1
ATOM 1157 O O . LEU A 1 150 ? -19.913 6.176 -1.607 1.00 87.56 150 LEU A O 1
ATOM 1161 N N . ARG A 1 151 ? -19.758 8.413 -1.513 1.00 87.69 151 ARG A N 1
ATOM 1162 C CA . ARG A 1 151 ? -21.197 8.690 -1.697 1.00 87.69 151 ARG A CA 1
ATOM 1163 C C . ARG A 1 151 ? -21.720 8.259 -3.063 1.00 87.69 151 ARG A C 1
ATOM 1165 O O . ARG A 1 151 ? -22.834 7.764 -3.156 1.00 87.69 151 ARG A O 1
ATOM 1172 N N . GLU A 1 152 ? -20.915 8.425 -4.105 1.00 88.25 152 GLU A N 1
ATOM 1173 C CA . GLU A 1 152 ? -21.223 7.989 -5.472 1.00 88.25 152 GLU A CA 1
ATOM 1174 C C . GLU A 1 152 ? -21.098 6.465 -5.651 1.00 88.25 152 GLU A C 1
ATOM 1176 O O . GLU A 1 152 ? -21.299 5.958 -6.751 1.00 88.25 152 GLU A O 1
ATOM 1181 N N . GLY A 1 153 ? -20.732 5.721 -4.600 1.00 84.62 153 GLY A N 1
ATOM 1182 C CA . GLY A 1 153 ? -20.565 4.270 -4.663 1.00 84.62 153 GLY A CA 1
ATOM 1183 C C . GLY A 1 153 ? -19.331 3.826 -5.450 1.00 84.62 153 GLY A C 1
ATOM 1184 O O . GLY A 1 153 ? -19.224 2.653 -5.805 1.00 84.62 153 GLY A O 1
ATOM 1185 N N . ARG A 1 154 ? -18.372 4.732 -5.705 1.00 83.81 154 ARG A N 1
ATOM 1186 C CA . ARG A 1 154 ? -17.115 4.410 -6.400 1.00 83.81 154 ARG A CA 1
ATOM 1187 C C . ARG A 1 154 ? -16.242 3.449 -5.600 1.00 83.81 154 ARG A C 1
ATOM 1189 O O . ARG A 1 154 ? -15.429 2.749 -6.181 1.00 83.81 154 ARG A O 1
ATOM 1196 N N . PHE A 1 155 ? -16.382 3.388 -4.285 1.00 84.31 155 PHE A N 1
ATOM 1197 C CA . PHE A 1 155 ? -15.845 2.297 -3.477 1.00 84.31 155 PHE A CA 1
ATOM 1198 C C . PHE A 1 155 ? -16.781 2.051 -2.300 1.00 84.31 155 PHE A C 1
ATOM 1200 O O . PHE A 1 155 ? -17.436 2.976 -1.825 1.00 84.31 155 PHE A O 1
ATOM 1207 N N . GLN A 1 156 ? -16.883 0.798 -1.862 1.00 71.44 156 GLN A N 1
ATOM 1208 C CA . GLN A 1 156 ? -18.004 0.379 -1.022 1.00 71.44 156 GLN A CA 1
ATOM 1209 C C . GLN A 1 156 ? -17.704 0.412 0.472 1.00 71.44 156 GLN A C 1
ATOM 1211 O O . GLN A 1 156 ? -18.613 0.655 1.263 1.00 71.44 156 GLN A O 1
ATOM 1216 N N . ARG A 1 157 ? -16.464 0.133 0.896 1.00 75.12 157 ARG A N 1
ATOM 1217 C CA . ARG A 1 157 ? -16.221 -0.144 2.317 1.00 75.12 157 ARG A CA 1
ATOM 1218 C C . ARG A 1 157 ? -14.880 0.373 2.807 1.00 75.12 157 ARG A C 1
ATOM 1220 O O . ARG A 1 157 ? -13.821 -0.043 2.337 1.00 75.12 157 ARG A O 1
ATOM 1227 N N . VAL A 1 158 ? -14.934 1.209 3.843 1.00 84.25 158 VAL A N 1
ATOM 1228 C CA . VAL A 1 158 ? -13.818 1.326 4.783 1.00 84.25 158 VAL A CA 1
ATOM 1229 C C . VAL A 1 158 ? -13.820 0.044 5.606 1.00 84.25 158 VAL A C 1
ATOM 1231 O O . VAL A 1 158 ? -14.747 -0.213 6.373 1.00 84.25 158 VAL A O 1
ATOM 1234 N N . VAL A 1 159 ? -12.820 -0.806 5.394 1.00 92.56 159 VAL A N 1
ATOM 1235 C CA . VAL A 1 159 ? -12.677 -2.042 6.165 1.00 92.56 159 VAL A CA 1
ATOM 1236 C C . VAL A 1 159 ? -12.131 -1.663 7.530 1.00 92.56 159 VAL A C 1
ATOM 1238 O O . VAL A 1 159 ? -11.023 -1.135 7.613 1.00 92.56 159 VAL A O 1
ATOM 1241 N N . LEU A 1 160 ? -12.907 -1.905 8.580 1.00 94.31 160 LEU A N 1
ATOM 1242 C CA . LEU A 1 160 ? -12.423 -1.836 9.954 1.00 94.31 160 LEU A CA 1
ATOM 1243 C C . LEU A 1 160 ? -11.807 -3.177 10.338 1.00 94.31 160 LEU A C 1
ATOM 1245 O O . LEU A 1 160 ? -12.232 -4.220 9.837 1.00 94.31 160 LEU A O 1
ATOM 1249 N N . ASP A 1 161 ? -10.812 -3.132 11.216 1.00 95.12 161 ASP A N 1
ATOM 1250 C CA . ASP A 1 161 ? -10.320 -4.350 11.852 1.00 95.12 161 ASP A CA 1
ATOM 1251 C C . ASP A 1 161 ? -11.432 -5.020 12.672 1.00 95.12 161 ASP A C 1
ATOM 1253 O O . ASP A 1 161 ? -12.285 -4.339 13.235 1.00 95.12 161 ASP A O 1
ATOM 1257 N N . GLY A 1 162 ? -11.439 -6.354 12.729 1.00 93.56 162 GLY A N 1
ATOM 1258 C CA . GLY A 1 162 ? -12.484 -7.113 13.423 1.00 93.56 162 GLY A CA 1
ATOM 1259 C C . GLY A 1 162 ? -12.526 -6.898 14.940 1.00 93.56 162 GLY A C 1
ATOM 1260 O O . GLY A 1 162 ? -13.555 -7.166 15.547 1.00 93.56 162 GLY A O 1
ATOM 1261 N N . GLU A 1 163 ? -11.441 -6.407 15.546 1.00 93.81 163 GLU A N 1
ATOM 1262 C CA . GLU A 1 163 ? -11.398 -6.019 16.966 1.00 93.81 163 GLU A CA 1
ATOM 1263 C C . GLU A 1 163 ? -11.817 -4.558 17.196 1.00 93.81 163 GLU A C 1
ATOM 1265 O O . GLU A 1 163 ? -11.824 -4.082 18.329 1.00 93.81 163 GLU A O 1
ATOM 1270 N N . SER A 1 164 ? -12.149 -3.829 16.129 1.00 94.25 164 SER A N 1
ATOM 1271 C CA . SER A 1 164 ? -12.586 -2.439 16.191 1.00 94.25 164 SER A CA 1
ATOM 1272 C C . SER A 1 164 ? -14.119 -2.296 16.107 1.00 94.25 164 SER A C 1
ATOM 1274 O O . SER A 1 164 ? -14.772 -3.098 15.439 1.00 94.25 164 SER A O 1
ATOM 1276 N N . PRO A 1 165 ? -14.700 -1.231 16.693 1.00 95.44 165 PRO A N 1
ATOM 1277 C CA . PRO A 1 165 ? -14.012 -0.185 17.446 1.00 95.44 165 PRO A CA 1
ATOM 1278 C C . PRO A 1 165 ? -13.580 -0.628 18.848 1.00 95.44 165 PRO A C 1
ATOM 1280 O O . PRO A 1 165 ? -14.302 -1.333 19.546 1.00 95.44 165 PRO A O 1
ATOM 1283 N N . HIS A 1 166 ? -12.402 -0.167 19.271 1.00 95.75 166 HIS A N 1
ATOM 1284 C CA . HIS A 1 166 ? -11.980 -0.261 20.667 1.00 95.75 166 HIS A CA 1
ATOM 1285 C C . HIS A 1 166 ? -12.604 0.892 21.472 1.00 95.75 166 HIS A C 1
ATOM 1287 O O . HIS A 1 166 ? -12.696 2.002 20.944 1.00 95.75 166 HIS A O 1
ATOM 1293 N N . PRO A 1 167 ? -12.998 0.691 22.740 1.00 95.81 167 PRO A N 1
ATOM 1294 C CA . PRO A 1 167 ? -13.543 1.770 23.561 1.00 95.81 167 PRO A CA 1
ATOM 1295 C C . PRO A 1 167 ? -12.463 2.802 23.922 1.00 95.81 167 PRO A C 1
ATOM 1297 O O . PRO A 1 167 ? -11.286 2.451 24.062 1.00 95.81 167 PRO A O 1
ATOM 1300 N N . PHE A 1 168 ? -12.852 4.063 24.141 1.00 96.62 168 PHE A N 1
ATOM 1301 C CA . PHE A 1 168 ? -11.963 5.109 24.667 1.00 96.62 168 PHE A CA 1
ATOM 1302 C C . PHE A 1 168 ? -11.723 4.964 26.179 1.00 96.62 168 PHE A C 1
ATOM 1304 O O . PHE A 1 168 ? -12.019 5.841 26.986 1.00 96.62 168 PHE A O 1
ATOM 1311 N N . THR A 1 169 ? -11.162 3.820 26.561 1.00 95.94 169 THR A N 1
ATOM 1312 C CA . THR A 1 169 ? -10.590 3.552 27.883 1.00 95.94 169 THR A CA 1
ATOM 1313 C C . THR A 1 169 ? -9.083 3.362 27.743 1.00 95.94 169 THR A C 1
ATOM 1315 O O . THR A 1 169 ? -8.582 3.097 26.647 1.00 95.94 169 THR A O 1
ATOM 1318 N N . GLU A 1 170 ? -8.334 3.461 28.844 1.00 96.31 170 GLU A N 1
ATOM 1319 C CA . GLU A 1 170 ? -6.890 3.193 28.820 1.00 96.31 170 GLU A CA 1
ATOM 1320 C C . GLU A 1 170 ? -6.583 1.816 28.202 1.00 96.31 170 GLU A C 1
ATOM 1322 O O . GLU A 1 170 ? -5.719 1.681 27.333 1.00 96.31 170 GLU A O 1
ATOM 1327 N N . GLU A 1 171 ? -7.335 0.792 28.601 1.00 96.69 171 GLU A N 1
ATOM 1328 C CA . GLU A 1 171 ? -7.177 -0.578 28.114 1.00 96.69 171 GLU A CA 1
ATOM 1329 C C . GLU A 1 171 ? -7.540 -0.715 26.633 1.00 96.69 171 GLU A C 1
ATOM 1331 O O . GLU A 1 171 ? -6.809 -1.380 25.893 1.00 96.69 171 GLU A O 1
ATOM 1336 N N . GLY A 1 172 ? -8.620 -0.064 26.189 1.00 96.38 172 GLY A N 1
ATOM 1337 C CA . GLY A 1 172 ? -9.061 -0.071 24.795 1.00 96.38 172 GLY A CA 1
ATOM 1338 C C . GLY A 1 172 ? -8.061 0.615 23.867 1.00 96.38 172 GLY A C 1
ATOM 1339 O O . GLY A 1 172 ? -7.671 0.047 22.845 1.00 96.38 172 GLY A O 1
ATOM 1340 N N . VAL A 1 173 ? -7.544 1.779 24.266 1.00 96.69 173 VAL A N 1
ATOM 1341 C CA . VAL A 1 173 ? -6.491 2.488 23.526 1.00 96.69 173 VAL A CA 1
ATOM 1342 C C . VAL A 1 173 ? -5.217 1.643 23.459 1.00 96.69 173 VAL A C 1
ATOM 1344 O O . VAL A 1 173 ? -4.659 1.450 22.377 1.00 96.69 173 VAL A O 1
ATOM 1347 N N . ARG A 1 174 ? -4.772 1.061 24.581 1.00 96.94 174 ARG A N 1
ATOM 1348 C CA . ARG A 1 174 ? -3.604 0.162 24.593 1.00 96.94 174 ARG A CA 1
ATOM 1349 C C . ARG A 1 174 ? -3.818 -1.073 23.712 1.00 96.94 174 ARG A C 1
ATOM 1351 O O . ARG A 1 174 ? -2.876 -1.513 23.056 1.00 96.94 174 ARG A O 1
ATOM 1358 N N . ALA A 1 175 ? -5.026 -1.637 23.677 1.00 96.19 175 ALA A N 1
ATOM 1359 C CA . ALA A 1 175 ? -5.360 -2.760 22.802 1.00 96.19 175 ALA A CA 1
ATOM 1360 C C . ALA A 1 175 ? -5.262 -2.376 21.319 1.00 96.19 175 ALA A C 1
ATOM 1362 O O . ALA A 1 175 ? -4.620 -3.099 20.554 1.00 96.19 175 ALA A O 1
ATOM 1363 N N . ALA A 1 176 ? -5.792 -1.210 20.938 1.00 96.12 176 ALA A N 1
ATOM 1364 C CA . ALA A 1 176 ? -5.681 -0.682 19.581 1.00 96.12 176 ALA A CA 1
ATOM 1365 C C . ALA A 1 176 ? -4.211 -0.512 19.145 1.00 96.12 176 ALA A C 1
ATOM 1367 O O . ALA A 1 176 ? -3.830 -0.944 18.053 1.00 96.12 176 ALA A O 1
ATOM 1368 N N . PHE A 1 177 ? -3.356 0.043 20.014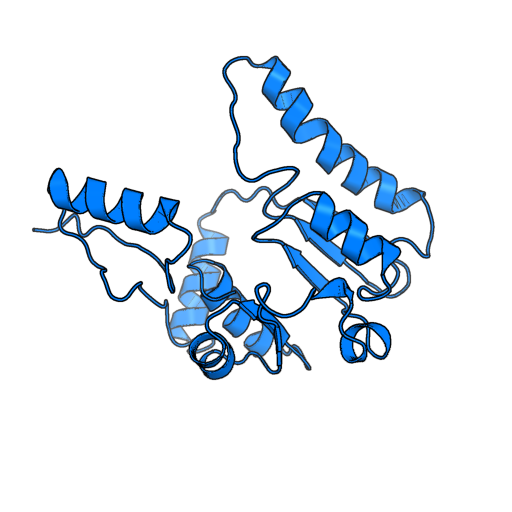 1.00 95.44 177 PHE A N 1
ATOM 1369 C CA . PHE A 1 177 ? -1.921 0.175 19.733 1.00 95.44 177 PHE A CA 1
ATOM 1370 C C . PHE A 1 177 ? -1.221 -1.181 19.605 1.00 95.44 177 PHE A C 1
ATOM 1372 O O . PHE A 1 177 ? -0.539 -1.405 18.605 1.00 95.44 177 PHE A O 1
ATOM 1379 N N . ARG A 1 178 ? -1.456 -2.129 20.525 1.00 95.75 178 ARG A N 1
ATOM 1380 C CA . ARG A 1 178 ? -0.906 -3.495 20.414 1.00 95.75 178 ARG A CA 1
ATOM 1381 C C . ARG A 1 178 ? -1.316 -4.168 19.104 1.00 95.75 178 ARG A C 1
ATOM 1383 O O . ARG A 1 178 ? -0.501 -4.830 18.457 1.00 95.75 178 ARG A O 1
ATOM 1390 N N . LYS A 1 179 ? -2.569 -3.983 18.677 1.00 94.81 179 LYS A N 1
ATOM 1391 C CA . LYS A 1 179 ? -3.062 -4.507 17.400 1.00 94.81 179 LYS A CA 1
ATOM 1392 C C . LYS A 1 179 ? -2.302 -3.905 16.220 1.00 94.81 179 LYS A C 1
ATOM 1394 O O . LYS A 1 179 ? -1.856 -4.654 15.347 1.00 94.81 179 LYS A O 1
ATOM 1399 N N . GLN A 1 180 ? -2.103 -2.589 16.202 1.00 92.12 180 GLN A N 1
ATOM 1400 C CA . GLN A 1 180 ? -1.333 -1.906 15.161 1.00 92.12 180 GLN A CA 1
ATOM 1401 C C . GLN A 1 180 ? 0.141 -2.349 15.141 1.00 92.12 180 GLN A C 1
ATOM 1403 O O . GLN A 1 180 ? 0.663 -2.688 14.076 1.00 92.12 180 GLN A O 1
ATOM 1408 N N . GLU A 1 181 ? 0.794 -2.413 16.302 1.00 91.06 181 GLU A N 1
ATOM 1409 C CA . GLU A 1 181 ? 2.192 -2.841 16.463 1.00 91.06 181 GLU A CA 1
ATOM 1410 C C . GLU A 1 181 ? 2.419 -4.286 16.017 1.00 91.06 181 GLU A C 1
ATOM 1412 O O . GLU A 1 181 ? 3.446 -4.598 15.415 1.00 91.06 181 GLU A O 1
ATOM 1417 N N . SER A 1 182 ? 1.430 -5.164 16.221 1.00 91.12 182 SER A N 1
ATOM 1418 C CA . SER A 1 182 ? 1.511 -6.563 15.791 1.00 91.12 182 SER A CA 1
ATOM 1419 C C . SER A 1 182 ? 1.631 -6.740 14.270 1.00 91.12 182 SER A C 1
ATOM 1421 O O . SER A 1 182 ? 1.948 -7.838 13.810 1.00 91.12 182 SER A O 1
ATOM 1423 N N . ARG A 1 183 ? 1.332 -5.695 13.478 1.00 86.25 183 ARG A N 1
ATOM 1424 C CA . ARG A 1 183 ? 1.224 -5.730 12.005 1.00 86.25 183 ARG A CA 1
ATOM 1425 C C . ARG A 1 183 ? 0.223 -6.769 11.477 1.00 86.25 183 ARG A C 1
ATOM 1427 O O . ARG A 1 183 ? 0.294 -7.173 10.319 1.00 86.25 183 ARG A O 1
ATOM 1434 N N . ARG A 1 184 ? -0.730 -7.196 12.314 1.00 86.44 184 ARG A N 1
ATOM 1435 C CA . ARG A 1 184 ? -1.800 -8.152 11.967 1.00 86.44 184 ARG A CA 1
ATOM 1436 C C . ARG A 1 184 ? -3.171 -7.493 11.807 1.00 86.44 184 ARG A C 1
ATOM 1438 O O . ARG A 1 184 ? -4.164 -8.202 11.675 1.00 86.44 184 ARG A O 1
ATOM 1445 N N . GLY A 1 185 ? -3.225 -6.159 11.826 1.00 88.31 185 GLY A N 1
ATOM 1446 C CA . GLY A 1 185 ? -4.437 -5.392 11.542 1.00 88.31 185 GLY A CA 1
ATOM 1447 C C . GLY A 1 185 ? -4.967 -5.667 10.133 1.00 88.31 185 GLY A C 1
ATOM 1448 O O . GLY A 1 185 ? -4.231 -5.525 9.153 1.00 88.31 185 GLY A O 1
ATOM 1449 N N . LYS A 1 186 ? -6.240 -6.049 10.032 1.00 92.94 186 LYS A N 1
ATOM 1450 C CA . LYS A 1 186 ? -6.965 -6.304 8.784 1.00 92.94 186 LYS A CA 1
ATOM 1451 C C . LYS A 1 186 ? -7.989 -5.195 8.576 1.00 92.94 186 LYS A C 1
ATOM 1453 O O . LYS A 1 186 ? -9.133 -5.305 8.988 1.00 92.94 186 LYS A O 1
ATOM 1458 N N . GLY A 1 187 ? -7.559 -4.116 7.940 1.00 93.69 187 GLY A N 1
ATOM 1459 C CA . GLY A 1 187 ? -8.317 -2.880 7.810 1.00 93.69 187 GLY A CA 1
ATOM 1460 C C . GLY A 1 187 ? -7.823 -1.800 8.768 1.00 93.69 187 GLY A C 1
ATOM 1461 O O . GLY A 1 187 ? -6.662 -1.780 9.188 1.00 93.69 187 GLY A O 1
ATOM 1462 N N . LYS A 1 188 ? -8.693 -0.833 9.041 1.00 94.75 188 LYS A N 1
ATOM 1463 C CA . LYS A 1 188 ? -8.433 0.316 9.897 1.00 94.75 188 LYS A CA 1
ATOM 1464 C C . LYS A 1 188 ? -8.770 -0.045 11.343 1.00 94.75 188 LYS A C 1
ATOM 1466 O O . LYS A 1 188 ? -9.922 -0.326 11.657 1.00 94.75 188 LYS A O 1
ATOM 1471 N N . VAL A 1 189 ? -7.764 0.007 12.210 1.00 95.94 189 VAL A N 1
ATOM 1472 C CA . VAL A 1 189 ? -7.966 -0.026 13.662 1.00 95.94 189 VAL A CA 1
ATOM 1473 C C . VAL A 1 189 ? -8.527 1.331 14.087 1.00 95.94 189 VAL A C 1
ATOM 1475 O O . VAL A 1 189 ? -7.963 2.366 13.711 1.00 95.94 189 VAL A O 1
ATOM 1478 N N . VAL A 1 190 ? -9.647 1.336 14.812 1.00 95.56 190 VAL A N 1
ATOM 1479 C CA . VAL A 1 190 ? -10.313 2.563 15.276 1.00 95.56 190 VAL A CA 1
ATOM 1480 C C . VAL A 1 190 ? -10.645 2.491 16.762 1.00 95.56 190 VAL A C 1
ATOM 1482 O O . VAL A 1 190 ? -10.920 1.417 17.297 1.00 95.56 190 VAL A O 1
ATOM 1485 N N . VAL A 1 191 ? -10.611 3.652 17.412 1.00 96.56 191 VAL A N 1
ATOM 1486 C CA . VAL A 1 191 ? -11.051 3.853 18.795 1.00 96.56 191 VAL A CA 1
ATOM 1487 C C . VAL A 1 191 ? -12.293 4.731 18.750 1.00 96.56 191 VAL A C 1
ATOM 1489 O O . VAL A 1 191 ? -12.277 5.767 18.081 1.00 96.56 191 VAL A O 1
ATOM 1492 N N . ASP A 1 192 ? -13.351 4.304 19.425 1.00 95.06 192 ASP A N 1
ATOM 1493 C CA . ASP A 1 192 ? -14.578 5.077 19.551 1.00 95.06 192 ASP A CA 1
ATOM 1494 C C . ASP A 1 192 ? -14.485 6.020 20.747 1.00 95.06 192 ASP A C 1
ATOM 1496 O O . ASP A 1 192 ? -14.317 5.577 21.881 1.00 95.06 192 ASP A O 1
ATOM 1500 N N . ILE A 1 193 ? -14.564 7.318 20.458 1.00 90.75 193 ILE A N 1
ATOM 1501 C CA . ILE A 1 193 ? -14.469 8.414 21.428 1.00 90.75 193 ILE A CA 1
ATOM 1502 C C . ILE A 1 193 ? -15.838 8.885 21.925 1.00 90.75 193 ILE A C 1
ATOM 1504 O O . ILE A 1 193 ? -15.891 9.768 22.777 1.00 90.75 193 ILE A O 1
ATOM 1508 N N . VAL A 1 194 ? -16.929 8.335 21.386 1.00 76.00 194 VAL A N 1
ATOM 1509 C CA . VAL A 1 194 ? -18.294 8.665 21.797 1.00 76.00 194 VAL A CA 1
ATOM 1510 C C . VAL A 1 194 ? -18.852 7.473 22.569 1.00 76.00 194 VAL A C 1
ATOM 1512 O O . VAL A 1 194 ? -19.534 6.616 22.018 1.00 76.00 194 VAL A O 1
ATOM 1515 N N . GLY A 1 195 ? -18.498 7.417 23.853 1.00 53.59 195 GLY A N 1
ATOM 1516 C CA . GLY A 1 195 ? -19.238 6.660 24.864 1.00 53.59 195 GLY A CA 1
ATOM 1517 C C . GLY A 1 195 ? -20.286 7.547 25.512 1.00 53.59 195 GLY A C 1
ATOM 1518 O O . GLY A 1 195 ? -19.928 8.703 25.834 1.00 53.59 195 GLY A O 1
#

Sequence (195 aa):
GSGGLGTLLIQLCKTAGASFVAAVSSDAALCTSLGADRVSDHRSEEWCDVAEYKEAPFDVVIDLAVGVEAWRQARRKGVLKAGSRGGRFVAVVLNEWHIDIHRYHQLFTFILPPLFRQLSSWFTSAFTPRYKMYIGTANAETIAKVFGALREGRFQRVVLDGESPHPFTEEGVRAAFRKQESRRGKGKVVVDIVG

Secondary structure (DSSP, 8-state):
--BHHHHHHHHHHHHTT-S--EEE-S-HHHHHHTT-SEEE-TTT--GGG-HHHHHS-BSEEEESS--HHHHHHHHHSS-B--GGGT-EEEESS-S-S----SSHHHHHHHHHHHHHHHHHHHHS-TTSPEEEE------HHHHHHHHHHHHTTSS---PBPTTPSEESSHHHHHHHHHHHHTT---BB--EE---

InterPro domains:
  IPR036291 NAD(P)-binding domain superfamily [SSF51735] (1-153)
  IPR050700 YIM1 and Zinc-containing Alcohol Dehydrogenase Families [PTHR11695] (1-193)

Radius of gyration: 18.04 Å; chains: 1; bounding box: 41×38×49 Å

Foldseek 3Di:
DLEAVLLVVLLVCVLVPPPAAEEEDPCPVSSVVSPHPYYHDPVPDDPLQDPVLQVPADLEDEDDAAAPVVLVSSFPSNSFFFQLVNTEYEPQPHHGPDQDDPDPVSVCVRPVVSVCQQVCLVPVDSRGGHYHYDDDDDDPVNVVVVVVCCVVPSGDDQDFFPLPDFEPDPVSVVVLVVCVVVVVGRGHHHYDPDD

pLDDT: mean 91.07, std 7.28, range [53.59, 98.25]